Protein AF-A0AAE0TGL2-F1 (afdb_monomer)

InterPro domains:
  IPR015883 Beta-hexosaminidase, catalytic domain [PF00728] (27-146)
  IPR017853 Glycoside hydrolase superfamily [SSF51445] (12-183)
  IPR025705 Beta-hexosaminidase [PR00738] (111-127)
  IPR025705 Beta-hexosaminidase [PR00738] (128-145)
  IPR025705 Beta-hexosaminidase [PTHR22600] (8-183)

Structure (mmCIF, N/CA/C/O backbone):
data_AF-A0AAE0TGL2-F1
#
_entry.id   AF-A0AAE0TGL2-F1
#
loop_
_atom_site.group_PDB
_atom_site.id
_atom_site.type_symbol
_atom_site.label_atom_id
_atom_site.label_alt_id
_atom_site.label_comp_id
_atom_site.label_asym_id
_atom_site.label_entity_id
_atom_site.label_seq_id
_atom_site.pdbx_PDB_ins_code
_atom_site.Cartn_x
_atom_site.Cartn_y
_atom_site.Cartn_z
_atom_site.occupancy
_atom_site.B_iso_or_equiv
_atom_site.auth_seq_id
_atom_site.auth_comp_id
_atom_site.auth_asym_id
_atom_site.auth_atom_id
_atom_site.pdbx_PDB_model_num
ATOM 1 N N . MET A 1 1 ? -11.614 28.489 17.135 1.00 63.12 1 MET A N 1
ATOM 2 C CA . MET A 1 1 ? -12.205 27.157 17.386 1.00 63.12 1 MET A CA 1
ATOM 3 C C . MET A 1 1 ? -11.197 26.345 18.188 1.00 63.12 1 MET A C 1
ATOM 5 O O . MET A 1 1 ? -10.060 26.242 17.742 1.00 63.12 1 MET A O 1
ATOM 9 N N . SER A 1 2 ? -11.541 25.891 19.398 1.00 82.94 2 SER A N 1
ATOM 10 C CA . SER A 1 2 ? -10.602 25.158 20.265 1.00 82.94 2 SER A CA 1
ATOM 11 C C . SER A 1 2 ? -10.381 23.729 19.756 1.00 82.94 2 SER A C 1
ATOM 13 O O . SER A 1 2 ? -11.241 23.168 19.075 1.00 82.94 2 SER A O 1
ATOM 15 N N . LYS A 1 3 ? -9.228 23.130 20.085 1.00 76.56 3 LYS A N 1
ATOM 16 C CA . LYS A 1 3 ? -8.941 21.720 19.761 1.00 76.56 3 LYS A CA 1
ATOM 17 C C . LYS A 1 3 ? -9.999 20.782 20.351 1.00 76.56 3 LYS A C 1
ATOM 19 O O . LYS A 1 3 ? -10.444 19.872 19.660 1.00 76.56 3 LYS A O 1
ATOM 24 N N . ASP A 1 4 ? -10.454 21.079 21.563 1.00 82.75 4 ASP A N 1
ATOM 25 C CA . ASP A 1 4 ? -11.448 20.279 22.283 1.00 82.75 4 ASP A CA 1
ATOM 26 C C . ASP A 1 4 ? -12.808 20.267 21.574 1.00 82.75 4 ASP A C 1
ATOM 28 O O . ASP A 1 4 ? -13.482 19.242 21.541 1.00 82.75 4 ASP A O 1
ATOM 32 N N . TYR A 1 5 ? -13.189 21.380 20.937 1.00 86.75 5 TYR A N 1
ATOM 33 C CA . TYR A 1 5 ? -14.422 21.451 20.153 1.00 86.75 5 TYR A CA 1
ATOM 34 C C . TYR A 1 5 ? -14.350 20.600 18.879 1.00 86.75 5 TYR A C 1
ATOM 36 O O . TYR A 1 5 ? -15.294 19.897 18.539 1.00 86.75 5 TYR A O 1
ATOM 44 N N . ILE A 1 6 ? -13.219 20.630 18.167 1.00 82.88 6 ILE A N 1
ATOM 45 C CA . ILE A 1 6 ? -13.036 19.789 16.972 1.00 82.88 6 ILE A CA 1
ATOM 46 C C . ILE A 1 6 ? -13.081 18.312 17.366 1.00 82.88 6 ILE A C 1
ATOM 48 O O . ILE A 1 6 ? -13.722 17.507 16.694 1.00 82.88 6 ILE A O 1
ATOM 52 N N . GLN A 1 7 ? -12.434 17.965 18.477 1.00 83.50 7 GLN A N 1
ATOM 53 C CA . GLN A 1 7 ? -12.418 16.599 18.974 1.00 83.50 7 GLN A CA 1
ATOM 54 C C . GLN A 1 7 ? -13.807 16.122 19.408 1.00 83.50 7 GLN A C 1
ATOM 56 O O . GLN A 1 7 ? -14.174 15.000 19.078 1.00 83.50 7 GLN A O 1
ATOM 61 N N . SER A 1 8 ? -14.616 16.963 20.061 1.00 87.31 8 SER A N 1
ATOM 62 C CA . SER A 1 8 ? -15.972 16.572 20.464 1.00 87.31 8 SER A CA 1
ATOM 63 C C . SER A 1 8 ? -16.896 16.332 19.267 1.00 87.31 8 SER A C 1
ATOM 65 O O . SER A 1 8 ? -17.624 15.339 19.246 1.00 87.31 8 SER A O 1
ATOM 67 N N . VAL A 1 9 ? -16.835 17.189 18.242 1.00 90.44 9 VAL A N 1
ATOM 68 C CA . VAL A 1 9 ? -17.662 17.053 17.032 1.00 90.44 9 VAL A CA 1
ATOM 69 C C . VAL A 1 9 ? -17.252 15.827 16.214 1.00 90.44 9 VAL A C 1
ATOM 71 O O . VAL A 1 9 ? -18.112 15.038 15.818 1.00 90.44 9 VAL A O 1
ATOM 74 N N . ILE A 1 10 ? -15.950 15.635 15.980 1.00 88.25 10 ILE A N 1
ATOM 75 C CA . ILE A 1 10 ? -15.446 14.482 15.220 1.00 88.25 10 ILE A CA 1
ATOM 76 C C . ILE A 1 10 ? -15.673 13.179 15.999 1.00 88.25 10 ILE A C 1
ATOM 78 O O . ILE A 1 10 ? -16.094 12.181 15.413 1.00 88.25 10 ILE A O 1
ATOM 82 N N . GLY A 1 11 ? -15.458 13.191 17.316 1.00 87.75 11 GLY A N 1
ATOM 83 C CA . GLY A 1 11 ? -15.726 12.050 18.187 1.00 87.75 11 GLY A CA 1
ATOM 84 C C . GLY A 1 11 ? -17.189 11.620 18.124 1.00 87.75 11 GLY A C 1
ATOM 85 O O . GLY A 1 11 ? -17.468 10.458 17.840 1.00 87.75 11 GLY A O 1
ATOM 86 N N . TYR A 1 12 ? -18.122 12.570 18.263 1.00 90.19 12 TYR A N 1
ATOM 87 C CA . TYR A 1 12 ? -19.558 12.305 18.129 1.00 90.19 12 TYR A CA 1
ATOM 88 C C . TYR A 1 12 ? -19.918 11.690 16.766 1.00 90.19 12 TYR A C 1
ATOM 90 O O . TYR A 1 12 ? -20.718 10.754 16.697 1.00 90.19 12 TYR A O 1
ATOM 98 N N . TYR A 1 13 ? -19.316 12.188 15.679 1.00 91.31 13 TYR A N 1
ATOM 99 C CA . TYR A 1 13 ? -19.524 11.638 14.339 1.00 91.31 13 TYR A CA 1
ATOM 100 C C . TYR A 1 13 ? -19.087 10.170 14.243 1.00 91.31 13 TYR A C 1
ATOM 102 O O . TYR A 1 13 ? -19.867 9.336 13.780 1.00 91.31 13 TYR A O 1
ATOM 110 N N . PHE A 1 14 ? -17.876 9.834 14.700 1.00 88.25 14 PHE A N 1
ATOM 111 C CA . PHE A 1 14 ? -17.374 8.458 14.632 1.00 88.25 14 PHE A CA 1
ATOM 112 C C . PHE A 1 14 ? -18.144 7.501 15.542 1.00 88.25 14 PHE A C 1
ATOM 114 O O . PHE A 1 14 ? -18.428 6.372 15.132 1.00 88.25 14 PHE A O 1
ATOM 121 N N . ASP A 1 15 ? -18.537 7.946 16.735 1.00 85.94 15 ASP A N 1
ATOM 122 C CA . ASP A 1 15 ? -19.335 7.135 17.656 1.00 85.94 15 ASP A CA 1
ATOM 123 C C . ASP A 1 15 ? -20.689 6.773 17.028 1.00 85.94 15 ASP A C 1
ATOM 125 O O . ASP A 1 15 ? -21.103 5.612 17.039 1.00 85.94 15 ASP A O 1
ATOM 129 N N . ARG A 1 16 ? -21.361 7.752 16.408 1.00 89.81 16 ARG A N 1
ATOM 130 C CA . ARG A 1 16 ? -22.632 7.519 15.715 1.00 89.81 16 ARG A CA 1
ATOM 131 C C . ARG A 1 16 ? -22.457 6.634 14.481 1.00 89.81 16 ARG A C 1
ATOM 133 O O . ARG A 1 16 ? -23.187 5.662 14.330 1.00 89.81 16 ARG A O 1
ATOM 140 N N . LEU A 1 17 ? -21.465 6.923 13.636 1.00 87.94 17 LEU A N 1
ATOM 141 C CA . LEU A 1 17 ? -21.197 6.149 12.421 1.00 87.94 17 LEU A CA 1
ATOM 142 C C . LEU A 1 17 ? -20.911 4.676 12.740 1.00 87.94 17 LEU A C 1
ATOM 144 O O . LEU A 1 17 ? -21.468 3.778 12.112 1.00 87.94 17 LEU A O 1
ATOM 148 N N . THR A 1 18 ? -20.044 4.415 13.719 1.00 83.19 18 THR A N 1
ATOM 149 C CA . THR A 1 18 ? -19.687 3.041 14.099 1.00 83.19 18 THR A CA 1
ATOM 150 C C . THR A 1 18 ? -20.858 2.292 14.721 1.00 83.19 18 THR A C 1
ATOM 152 O O . THR A 1 18 ? -21.002 1.095 14.469 1.00 83.19 18 THR A O 1
ATOM 155 N N . LYS A 1 19 ? -21.713 2.977 15.490 1.00 85.75 19 LYS A N 1
ATOM 156 C CA . LYS A 1 19 ? -22.958 2.411 16.012 1.00 85.75 19 LYS A CA 1
ATOM 157 C C . LYS A 1 19 ? -23.911 2.020 14.880 1.00 85.75 19 LYS A C 1
ATOM 159 O O . LYS A 1 19 ? -24.288 0.852 14.799 1.00 85.75 19 LYS A O 1
ATOM 164 N N . ASP A 1 20 ? -24.228 2.954 13.986 1.00 86.88 20 ASP A N 1
ATOM 165 C CA . ASP A 1 20 ? -25.189 2.742 12.897 1.00 86.88 20 ASP A CA 1
ATOM 166 C C . ASP A 1 20 ? -24.724 1.598 11.972 1.00 86.88 20 ASP A C 1
ATOM 168 O O . ASP A 1 20 ? -25.489 0.694 11.628 1.00 86.88 20 ASP A O 1
ATOM 172 N N . LEU A 1 21 ? -23.433 1.562 11.622 1.00 81.62 21 LEU A N 1
ATOM 173 C CA . LEU A 1 21 ? -22.875 0.494 10.788 1.00 81.62 21 LEU A CA 1
ATOM 174 C C . LEU A 1 21 ? -22.873 -0.875 11.484 1.00 81.62 21 LEU A C 1
ATOM 176 O O . LEU A 1 21 ? -23.061 -1.901 10.823 1.00 81.62 21 LEU A O 1
ATOM 180 N N . LYS A 1 22 ? -22.674 -0.926 12.805 1.00 80.50 22 LYS A N 1
ATOM 181 C CA . LYS A 1 22 ? -22.803 -2.176 13.567 1.00 80.50 22 LYS A CA 1
ATOM 182 C C . LYS A 1 22 ? -24.239 -2.679 13.563 1.00 80.50 22 LYS A C 1
ATOM 184 O O . LYS A 1 22 ? -24.454 -3.852 13.285 1.00 80.50 22 LYS A O 1
ATOM 189 N N . GLU A 1 23 ? -25.219 -1.814 13.797 1.00 83.88 23 GLU A N 1
ATOM 190 C CA . GLU A 1 23 ? -26.639 -2.189 13.755 1.00 83.88 23 GLU A CA 1
ATOM 191 C C . GLU A 1 23 ? -27.040 -2.741 12.374 1.00 83.88 23 GLU A C 1
ATOM 193 O O . GLU A 1 23 ? -27.662 -3.799 12.284 1.00 83.88 23 GLU A O 1
ATOM 198 N N . LEU A 1 24 ? -26.575 -2.119 11.282 1.00 79.00 24 LEU A N 1
ATOM 199 C CA . LEU A 1 24 ? -26.809 -2.604 9.910 1.00 79.00 24 LEU A CA 1
ATOM 200 C C . LEU A 1 24 ? -26.164 -3.966 9.601 1.00 79.00 24 LEU A C 1
ATOM 202 O O . LEU A 1 24 ? -26.561 -4.656 8.653 1.00 79.00 24 LEU A O 1
ATOM 206 N N . THR A 1 25 ? -25.141 -4.354 10.359 1.00 75.75 25 THR A N 1
ATOM 207 C CA . THR A 1 25 ? -24.387 -5.592 10.133 1.00 75.75 25 THR A CA 1
ATOM 208 C C . THR A 1 25 ? -24.741 -6.706 11.116 1.00 75.75 25 THR A C 1
ATOM 210 O O . THR A 1 25 ? -24.448 -7.858 10.813 1.00 75.75 25 THR A O 1
ATOM 213 N N . GLN A 1 26 ? -25.453 -6.412 12.211 1.00 71.81 26 GLN A N 1
ATOM 214 C CA . GLN A 1 26 ? -25.880 -7.391 13.226 1.00 71.81 26 GLN A CA 1
ATOM 215 C C . GLN A 1 26 ? -26.711 -8.554 12.661 1.00 71.81 26 GLN A C 1
ATOM 217 O O . GLN A 1 26 ? -26.556 -9.685 13.111 1.00 71.81 26 GLN A O 1
ATOM 222 N N . ASN A 1 27 ? -27.544 -8.308 11.645 1.00 69.50 27 ASN A N 1
ATOM 223 C CA . ASN A 1 27 ? -28.370 -9.346 11.009 1.00 69.50 27 ASN A CA 1
ATOM 224 C C . ASN A 1 27 ? -27.637 -10.138 9.914 1.00 69.50 27 ASN A C 1
ATOM 226 O O . ASN A 1 27 ? -28.246 -10.953 9.222 1.00 69.50 27 ASN A O 1
ATOM 230 N N . GLN A 1 28 ? -26.344 -9.885 9.709 1.00 70.50 28 GLN A N 1
ATOM 231 C CA . GLN A 1 28 ? -25.560 -10.555 8.682 1.00 70.50 28 GLN A CA 1
ATOM 232 C C . GLN A 1 28 ? -24.705 -11.638 9.330 1.00 70.50 28 GLN A C 1
ATOM 234 O O . GLN A 1 28 ? -23.927 -11.373 10.240 1.00 70.50 28 GLN A O 1
ATOM 239 N N . SER A 1 29 ? -24.825 -12.871 8.837 1.00 59.00 29 SER A N 1
ATOM 240 C CA . SER A 1 29 ? -24.100 -14.043 9.351 1.00 59.00 29 SER A CA 1
ATOM 241 C C . SER A 1 29 ? -22.575 -13.951 9.196 1.00 59.00 29 SER A C 1
ATOM 243 O O . SER A 1 29 ? -21.847 -14.800 9.704 1.00 59.00 29 SER A O 1
ATOM 245 N N . THR A 1 30 ? -22.079 -12.937 8.485 1.00 63.69 30 THR A N 1
ATOM 246 C CA . THR A 1 30 ? -20.657 -12.643 8.323 1.00 63.69 30 THR A CA 1
ATOM 247 C C . THR A 1 30 ? -20.293 -11.428 9.169 1.00 63.69 30 THR A C 1
ATOM 249 O O . THR A 1 30 ? -20.698 -10.309 8.841 1.00 63.69 30 THR A O 1
ATOM 252 N N . GLY A 1 31 ? -19.502 -11.632 10.225 1.00 70.06 31 GLY A N 1
ATOM 253 C CA . GLY A 1 31 ? -18.909 -10.531 10.982 1.00 70.06 31 GLY A CA 1
ATOM 254 C C . GLY A 1 31 ? -18.131 -9.606 10.044 1.00 70.06 31 GLY A C 1
ATOM 255 O O . GLY A 1 31 ? -17.253 -10.060 9.308 1.00 70.06 31 GLY A O 1
ATOM 256 N N . ARG A 1 32 ? -18.481 -8.317 10.028 1.00 77.62 32 ARG A N 1
ATOM 257 C CA . ARG A 1 32 ? -17.767 -7.296 9.254 1.00 77.62 32 ARG A CA 1
ATOM 258 C C . ARG A 1 32 ? -16.886 -6.476 10.170 1.00 77.62 32 ARG A C 1
ATOM 260 O O . ARG A 1 32 ? -17.342 -6.021 11.209 1.00 77.62 32 ARG A O 1
ATOM 267 N N . SER A 1 33 ? -15.655 -6.247 9.737 1.00 83.94 33 SER A N 1
ATOM 268 C CA . SER A 1 33 ? -14.722 -5.342 10.400 1.00 83.94 33 SER A CA 1
ATOM 269 C C . SER A 1 33 ? -14.580 -4.058 9.596 1.00 83.94 33 SER A C 1
ATOM 271 O O . SER A 1 33 ? -14.629 -4.081 8.366 1.00 83.94 33 SER A O 1
ATOM 273 N N . PHE A 1 34 ? -14.377 -2.944 10.289 1.00 87.75 34 PHE A N 1
ATOM 274 C CA . PHE A 1 34 ? -14.112 -1.654 9.658 1.00 87.75 34 PHE A CA 1
ATOM 275 C C . PHE A 1 34 ? -12.626 -1.510 9.358 1.00 87.75 34 PHE A C 1
ATOM 277 O O . PHE A 1 34 ? -11.809 -1.875 10.198 1.00 87.75 34 PHE A O 1
ATOM 284 N N . ILE A 1 35 ? -12.284 -0.948 8.201 1.00 93.62 35 ILE A N 1
ATOM 285 C CA . ILE A 1 35 ? -10.942 -0.421 7.937 1.00 93.62 35 ILE A CA 1
ATOM 286 C C . ILE A 1 35 ? -11.039 1.097 8.054 1.00 93.62 35 ILE A C 1
ATOM 288 O O . ILE A 1 35 ? -11.920 1.706 7.446 1.00 93.62 35 ILE A O 1
ATOM 292 N N . MET A 1 36 ? -10.188 1.697 8.880 1.00 93.31 36 MET A N 1
ATOM 293 C CA . MET A 1 36 ? -10.187 3.136 9.141 1.00 93.31 36 MET A CA 1
ATOM 294 C C . MET A 1 36 ? -8.767 3.683 9.082 1.00 93.31 36 MET A C 1
ATOM 296 O O . MET A 1 36 ? -7.841 3.039 9.571 1.00 93.31 36 MET A O 1
ATOM 300 N N . TRP A 1 37 ? -8.600 4.889 8.547 1.00 96.06 37 TRP A N 1
ATOM 301 C CA . TRP A 1 37 ? -7.341 5.625 8.652 1.00 96.06 37 TRP A CA 1
ATOM 302 C C . TRP A 1 37 ? -6.998 5.928 10.113 1.00 96.06 37 TRP A C 1
ATOM 304 O O . TRP A 1 37 ? -7.890 6.115 10.941 1.00 96.06 37 TRP A O 1
ATOM 314 N N . GLU A 1 38 ? -5.708 5.998 10.434 1.00 95.44 38 GLU A N 1
ATOM 315 C CA . GLU A 1 38 ? -5.221 6.178 11.808 1.00 95.44 38 GLU A CA 1
ATOM 316 C C . GLU A 1 38 ? -5.707 7.444 12.533 1.00 95.44 38 GLU A C 1
ATOM 318 O O . GLU A 1 38 ? -5.675 7.482 13.763 1.00 95.44 38 GLU A O 1
ATOM 323 N N . ASP A 1 39 ? -6.222 8.448 11.820 1.00 92.25 39 ASP A N 1
ATOM 324 C CA . ASP A 1 39 ? -6.832 9.656 12.385 1.00 92.25 39 ASP A CA 1
ATOM 325 C C . ASP A 1 39 ? -7.895 9.343 13.442 1.00 92.25 39 ASP A C 1
ATOM 327 O O . ASP A 1 39 ? -8.000 10.040 14.455 1.00 92.25 39 ASP A O 1
ATOM 331 N N . VAL A 1 40 ? -8.651 8.255 13.258 1.00 90.38 40 VAL A N 1
ATOM 332 C CA . VAL A 1 40 ? -9.691 7.848 14.213 1.00 90.38 40 VAL A CA 1
ATOM 333 C C . VAL A 1 40 ? -9.119 7.587 15.604 1.00 90.38 40 VAL A C 1
ATOM 335 O O . VAL A 1 40 ? -9.783 7.872 16.592 1.00 90.38 40 VAL A O 1
ATOM 338 N N . VAL A 1 41 ? -7.862 7.142 15.706 1.00 90.25 41 VAL A N 1
ATOM 339 C CA . VAL A 1 41 ? -7.171 6.888 16.983 1.00 90.25 41 VAL A CA 1
ATOM 340 C C . VAL A 1 41 ? -6.974 8.170 17.787 1.00 90.25 41 VAL A C 1
ATOM 342 O O . VAL A 1 41 ? -6.885 8.124 19.013 1.00 90.25 41 VAL A O 1
ATOM 345 N N . LYS A 1 42 ? -6.916 9.319 17.111 1.00 85.62 42 LYS A N 1
ATOM 346 C CA . LYS A 1 42 ? -6.736 10.626 17.740 1.00 85.62 42 LYS A CA 1
ATOM 347 C C . LYS A 1 42 ? -8.059 11.295 18.103 1.00 85.62 42 LYS A C 1
ATOM 349 O O . LYS A 1 42 ? -8.104 12.014 19.097 1.00 85.62 42 LYS A O 1
ATOM 354 N N . TYR A 1 43 ? -9.095 11.111 17.285 1.00 84.25 43 TYR A N 1
ATOM 355 C CA . TYR A 1 43 ? -10.312 11.921 17.370 1.00 84.25 43 TYR A CA 1
ATOM 356 C C . TYR A 1 43 ? -11.563 11.164 17.825 1.00 84.25 43 TYR A C 1
ATOM 358 O O . TYR A 1 43 ? -12.482 11.807 18.324 1.00 84.25 43 TYR A O 1
ATOM 366 N N . ALA A 1 44 ? -11.631 9.840 17.659 1.00 83.00 44 ALA A N 1
ATOM 367 C CA . ALA A 1 44 ? -12.789 9.064 18.096 1.00 83.00 44 ALA A CA 1
ATOM 368 C C . ALA A 1 44 ? -12.775 8.870 19.620 1.00 83.00 44 ALA A C 1
ATOM 370 O O . ALA A 1 44 ? -11.718 8.626 20.206 1.00 83.00 44 ALA A O 1
ATOM 371 N N . ASN A 1 45 ? -13.947 8.931 20.259 1.00 81.69 45 ASN A N 1
ATOM 372 C CA . ASN A 1 45 ? -14.058 8.637 21.691 1.00 81.69 45 ASN A CA 1
ATOM 373 C C . ASN A 1 45 ? -13.942 7.130 21.942 1.00 81.69 45 ASN A C 1
ATOM 375 O O . ASN A 1 45 ? -13.304 6.702 22.904 1.00 81.69 45 ASN A O 1
ATOM 379 N N . ALA A 1 46 ? -14.536 6.322 21.058 1.00 80.88 46 ALA A N 1
ATOM 380 C CA . ALA A 1 46 ? -14.423 4.874 21.086 1.00 80.88 46 ALA A CA 1
ATOM 381 C C . ALA A 1 46 ? -14.204 4.303 19.681 1.00 80.88 46 ALA A C 1
ATOM 383 O O . ALA A 1 46 ? -14.861 4.681 18.715 1.00 80.88 46 ALA A O 1
ATOM 384 N N . ILE A 1 47 ? -13.301 3.326 19.580 1.00 85.31 47 ILE A N 1
ATOM 385 C CA . ILE A 1 47 ? -13.078 2.557 18.354 1.00 85.31 47 ILE A CA 1
ATOM 386 C C . ILE A 1 47 ? -13.488 1.110 18.630 1.00 85.31 47 ILE A C 1
ATOM 388 O O . ILE A 1 47 ? -13.052 0.531 19.632 1.00 85.31 47 ILE A O 1
ATOM 392 N N . PRO A 1 48 ? -14.313 0.493 17.768 1.00 85.81 48 PRO A N 1
ATOM 393 C CA . PRO A 1 48 ? -14.584 -0.935 17.839 1.00 85.81 48 PRO A CA 1
ATOM 394 C C . PRO A 1 48 ? -13.295 -1.765 17.912 1.00 85.81 48 PRO A C 1
ATOM 396 O O . PRO A 1 48 ? -12.378 -1.573 17.119 1.00 85.81 48 PRO A O 1
ATOM 399 N N . ARG A 1 49 ? -13.219 -2.710 18.855 1.00 85.56 49 ARG A N 1
ATOM 400 C CA . ARG A 1 49 ? -12.022 -3.551 19.059 1.00 85.56 49 ARG A CA 1
ATOM 401 C C . ARG A 1 49 ? -11.661 -4.401 17.842 1.00 85.56 49 ARG A C 1
ATOM 403 O O . ARG A 1 49 ? -10.501 -4.739 17.655 1.00 85.56 49 ARG A O 1
ATOM 410 N N . ASP A 1 50 ? -12.653 -4.744 17.035 1.00 87.69 50 ASP A N 1
ATOM 411 C CA . ASP A 1 50 ? -12.512 -5.524 15.815 1.00 87.69 50 ASP A CA 1
ATOM 412 C C . ASP A 1 50 ? -12.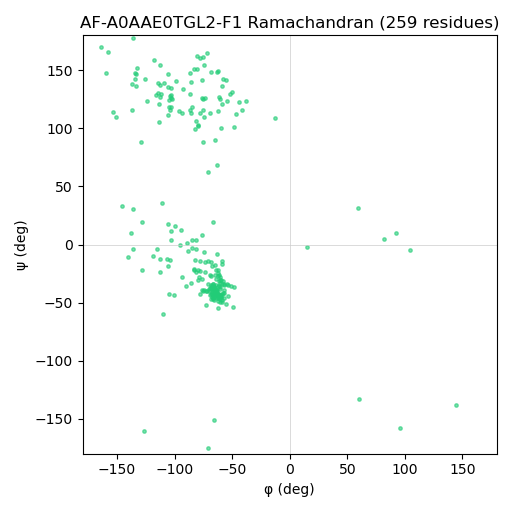140 -4.677 14.586 1.00 87.69 50 ASP A C 1
ATOM 414 O O . ASP A 1 50 ? -11.897 -5.248 13.520 1.00 87.69 50 ASP A O 1
ATOM 418 N N . SER A 1 51 ? -12.045 -3.348 14.713 1.00 90.12 51 SER A N 1
ATOM 419 C CA . SER A 1 51 ? -11.569 -2.471 13.640 1.00 90.12 51 SER A CA 1
ATOM 420 C C . SER A 1 51 ? -10.114 -2.760 13.253 1.00 90.12 51 SER A C 1
ATOM 422 O O . SER A 1 51 ? -9.273 -3.136 14.073 1.00 90.12 51 SER A O 1
ATOM 424 N N . ILE A 1 52 ? -9.825 -2.544 11.975 1.00 95.25 52 ILE A N 1
ATOM 425 C CA . ILE A 1 52 ? -8.504 -2.571 11.360 1.00 95.25 52 ILE A CA 1
ATOM 426 C C . ILE A 1 52 ? -8.083 -1.119 11.125 1.00 95.25 52 ILE A C 1
ATOM 428 O O . ILE A 1 52 ? -8.830 -0.340 10.532 1.00 95.25 52 ILE A O 1
ATOM 432 N N . ILE A 1 53 ? -6.892 -0.751 11.586 1.00 96.56 53 ILE A N 1
ATOM 433 C CA . ILE A 1 53 ? -6.369 0.610 11.463 1.00 96.56 53 ILE A CA 1
ATOM 434 C C . ILE A 1 53 ? -5.301 0.666 10.373 1.00 96.56 53 ILE A C 1
ATOM 436 O O . ILE A 1 53 ? -4.313 -0.067 10.421 1.00 96.56 53 ILE A O 1
ATOM 440 N N . GLN A 1 54 ? -5.487 1.552 9.401 1.00 98.00 54 GLN A N 1
ATOM 441 C CA . GLN A 1 54 ? -4.537 1.793 8.329 1.00 98.00 54 GLN A CA 1
ATOM 442 C C . GLN A 1 54 ? -3.634 2.985 8.661 1.00 98.00 54 GLN A C 1
ATOM 444 O O . GLN A 1 54 ? -4.086 4.126 8.780 1.00 98.00 54 GLN A O 1
ATOM 449 N N . VAL A 1 55 ? -2.345 2.700 8.825 1.00 97.50 55 VAL A N 1
ATOM 450 C CA . VAL A 1 55 ? -1.303 3.679 9.155 1.00 97.50 55 VAL A CA 1
ATOM 451 C C . VAL A 1 55 ? -0.773 4.293 7.863 1.00 97.50 55 VAL A C 1
ATOM 453 O O . VAL A 1 55 ? -0.189 3.579 7.042 1.00 97.50 55 VAL A O 1
ATOM 456 N N . TRP A 1 56 ? -0.980 5.602 7.695 1.00 97.19 56 TRP A N 1
ATOM 457 C CA . TRP A 1 56 ? -0.713 6.311 6.437 1.00 97.19 56 TRP A CA 1
ATOM 458 C C . TRP A 1 56 ? 0.152 7.570 6.585 1.00 97.19 56 TRP A C 1
ATOM 460 O O . TRP A 1 56 ? 0.816 7.968 5.632 1.00 97.19 56 TRP A O 1
ATOM 470 N N . MET A 1 57 ? 0.213 8.173 7.774 1.00 95.38 57 MET A N 1
ATOM 471 C CA . MET A 1 57 ? 1.099 9.293 8.104 1.00 95.38 57 MET A CA 1
ATOM 472 C C . MET A 1 57 ? 2.276 8.849 8.969 1.00 95.38 57 MET A C 1
ATOM 474 O O . MET A 1 57 ? 3.408 9.292 8.768 1.00 95.38 57 MET A O 1
ATOM 478 N N . ASN A 1 58 ? 2.024 8.002 9.970 1.00 94.94 58 ASN A N 1
ATOM 479 C CA . ASN A 1 58 ? 3.046 7.636 10.943 1.00 94.94 58 ASN A CA 1
ATOM 480 C C . ASN A 1 58 ? 4.077 6.641 10.383 1.00 94.94 58 ASN A C 1
ATOM 482 O O . ASN A 1 58 ? 3.877 5.948 9.379 1.00 94.94 58 ASN A O 1
ATOM 486 N N . LYS A 1 59 ? 5.226 6.569 11.064 1.00 92.88 59 LYS A N 1
ATOM 487 C CA . LYS A 1 59 ? 6.323 5.647 10.737 1.00 92.88 59 LYS A CA 1
ATOM 488 C C . LYS A 1 59 ? 5.963 4.198 11.081 1.00 92.88 59 LYS A C 1
ATOM 490 O O . LYS A 1 59 ? 5.045 3.934 11.852 1.00 92.88 59 LYS A O 1
ATOM 495 N N . GLN A 1 60 ? 6.740 3.254 10.546 1.00 90.69 60 GLN A N 1
ATOM 496 C CA . GLN A 1 60 ? 6.516 1.812 10.711 1.00 90.69 60 GLN A CA 1
ATOM 497 C C . GLN A 1 60 ? 6.392 1.356 12.175 1.00 90.69 60 GLN A C 1
ATOM 499 O O . GLN A 1 60 ? 5.598 0.472 12.468 1.00 90.69 60 GLN A O 1
ATOM 504 N N . ASN A 1 61 ? 7.118 1.972 13.112 1.00 90.88 61 ASN A N 1
ATOM 505 C CA . ASN A 1 61 ? 7.055 1.612 14.532 1.00 90.88 61 ASN A CA 1
ATOM 506 C C . ASN A 1 61 ? 5.704 1.943 15.197 1.00 90.88 61 ASN A C 1
ATOM 508 O O . ASN A 1 61 ? 5.393 1.392 16.249 1.00 90.88 61 ASN A O 1
ATOM 512 N N . TYR A 1 62 ? 4.882 2.818 14.608 1.00 93.50 62 TYR A N 1
ATOM 513 C CA . TYR A 1 62 ? 3.550 3.123 15.138 1.00 93.50 62 TYR A CA 1
ATOM 514 C C . TYR A 1 62 ? 2.581 1.940 15.010 1.00 93.50 62 TYR A C 1
ATOM 516 O O . TYR A 1 62 ? 1.705 1.761 15.854 1.00 93.50 62 TYR A O 1
ATOM 524 N N . VAL A 1 63 ? 2.803 1.072 14.016 1.00 92.62 63 VAL A N 1
ATOM 525 C CA . VAL A 1 63 ? 2.080 -0.198 13.852 1.00 92.62 63 VAL A CA 1
ATOM 526 C C . VAL A 1 63 ? 2.154 -1.035 15.130 1.00 92.62 63 VAL A C 1
ATOM 528 O O . VAL A 1 63 ? 1.136 -1.546 15.591 1.00 92.62 63 VAL A O 1
ATOM 531 N N . GLN A 1 64 ? 3.337 -1.122 15.747 1.00 90.56 64 GLN A N 1
ATOM 532 C CA . GLN A 1 64 ? 3.527 -1.869 16.989 1.00 90.56 64 GLN A CA 1
ATOM 533 C C . GLN A 1 64 ? 2.653 -1.309 18.120 1.00 90.56 64 GLN A C 1
ATOM 535 O O . GLN A 1 64 ? 1.960 -2.070 18.788 1.00 90.56 64 GLN A O 1
ATOM 540 N N . GLN A 1 65 ? 2.609 0.017 18.279 1.00 91.44 65 GLN A N 1
ATOM 541 C CA . GLN A 1 65 ? 1.813 0.669 19.326 1.00 91.44 65 GLN A CA 1
ATOM 542 C C . GLN A 1 65 ? 0.309 0.403 19.164 1.00 91.44 65 GLN A C 1
ATOM 544 O O . GLN A 1 65 ? -0.416 0.271 20.149 1.00 91.44 65 GLN A O 1
ATOM 549 N N . LEU A 1 66 ? -0.187 0.333 17.925 1.00 92.56 66 LEU A N 1
ATOM 550 C CA . LEU A 1 66 ? -1.587 -0.003 17.650 1.00 92.56 66 LEU A CA 1
ATOM 551 C C . LEU A 1 66 ? -1.884 -1.484 17.909 1.00 92.56 66 LEU A C 1
ATOM 553 O O . LEU A 1 66 ? -2.924 -1.807 18.489 1.00 92.56 66 LEU A O 1
ATOM 557 N N . ASN A 1 67 ? -0.955 -2.366 17.542 1.00 92.19 67 ASN A N 1
ATOM 558 C CA . ASN A 1 67 ? -1.074 -3.802 17.778 1.00 92.19 67 ASN A CA 1
ATOM 559 C C . ASN A 1 67 ? -1.086 -4.131 19.284 1.00 92.19 67 ASN A C 1
ATOM 561 O O . ASN A 1 67 ? -1.944 -4.895 19.737 1.00 92.19 67 ASN A O 1
ATOM 565 N N . GLU A 1 68 ? -0.214 -3.487 20.071 1.00 90.38 68 GLU A N 1
ATOM 566 C CA . GLU A 1 68 ? -0.172 -3.567 21.544 1.00 90.38 68 GLU A CA 1
ATOM 567 C C . GLU A 1 68 ? -1.469 -3.051 22.189 1.00 90.38 68 GLU A C 1
ATOM 569 O O . GLU A 1 68 ? -1.924 -3.575 23.204 1.00 90.38 68 GLU A O 1
ATOM 574 N N . LYS A 1 69 ? -2.136 -2.072 21.562 1.00 90.75 69 LYS A N 1
ATOM 575 C CA . LYS A 1 69 ? -3.473 -1.606 21.975 1.00 90.75 69 LYS A CA 1
ATOM 576 C C . LYS A 1 69 ? -4.606 -2.569 21.612 1.00 90.75 69 LYS A C 1
ATOM 578 O O . LYS A 1 69 ? -5.744 -2.340 22.029 1.00 90.75 69 LYS A O 1
ATOM 583 N N . GLY A 1 70 ? -4.328 -3.636 20.865 1.00 91.50 70 GLY A N 1
ATOM 584 C CA . GLY A 1 70 ? -5.309 -4.655 20.501 1.00 91.50 70 GLY A CA 1
ATOM 585 C C . GLY A 1 70 ? -5.809 -4.598 19.060 1.00 91.50 70 GLY A C 1
ATOM 586 O O . GLY A 1 70 ? -6.574 -5.480 18.680 1.00 91.50 70 GLY A O 1
ATOM 587 N N . TYR A 1 71 ? -5.408 -3.604 18.265 1.00 93.44 71 TYR A N 1
ATOM 588 C CA . TYR A 1 71 ? -5.941 -3.419 16.914 1.00 93.44 71 TYR A CA 1
ATOM 589 C C . TYR A 1 71 ? -5.172 -4.228 15.876 1.00 93.44 71 TYR A C 1
ATOM 591 O O . TYR A 1 71 ? -3.961 -4.401 15.977 1.00 93.44 71 TYR A O 1
ATOM 599 N N . ARG A 1 72 ? -5.879 -4.684 14.841 1.00 95.00 72 ARG A N 1
ATOM 600 C CA . ARG A 1 72 ? -5.239 -5.170 13.614 1.00 95.00 72 ARG A CA 1
ATOM 601 C C . ARG A 1 72 ? -4.850 -3.980 12.748 1.00 95.00 72 ARG A C 1
ATOM 603 O O . ARG A 1 72 ? -5.522 -2.950 12.787 1.00 95.00 72 ARG A O 1
ATOM 610 N N . THR A 1 73 ? -3.802 -4.121 11.951 1.00 95.75 73 THR A N 1
ATOM 611 C CA . THR A 1 73 ? -3.229 -3.006 11.196 1.00 95.75 73 THR A CA 1
ATOM 612 C C . THR A 1 73 ? -2.966 -3.338 9.735 1.00 95.75 73 THR A C 1
ATOM 614 O O . THR A 1 73 ? -2.712 -4.484 9.363 1.00 95.75 73 THR A O 1
ATOM 617 N N . ILE A 1 74 ? -3.020 -2.297 8.909 1.00 97.19 74 ILE A N 1
ATOM 618 C CA . ILE A 1 74 ? -2.536 -2.256 7.527 1.00 97.19 74 ILE A CA 1
ATOM 619 C C . ILE A 1 74 ? -1.574 -1.067 7.443 1.00 97.19 74 ILE A C 1
ATOM 621 O O . ILE A 1 74 ? -1.802 -0.038 8.079 1.00 97.19 74 ILE A O 1
ATOM 625 N N . TYR A 1 75 ? -0.485 -1.192 6.689 1.00 97.50 75 TYR A N 1
ATOM 626 C CA . TYR A 1 75 ? 0.496 -0.114 6.531 1.00 97.50 75 TYR A CA 1
ATOM 627 C C . TYR A 1 75 ? 0.512 0.439 5.101 1.00 97.50 75 TYR A C 1
ATOM 629 O O . TYR A 1 75 ? 0.509 -0.337 4.148 1.00 97.50 75 TYR A O 1
ATOM 637 N N . SER A 1 76 ? 0.573 1.761 4.935 1.00 97.88 76 SER A N 1
ATOM 638 C CA . SER A 1 76 ? 0.712 2.394 3.614 1.00 97.88 76 SER A CA 1
ATOM 639 C C . SER A 1 76 ? 1.639 3.612 3.569 1.00 97.88 76 SER A C 1
ATOM 641 O O . SER A 1 76 ? 2.007 4.023 2.471 1.00 97.88 76 SER A O 1
ATOM 643 N N . SER A 1 77 ? 2.093 4.171 4.700 1.00 96.81 77 SER A N 1
ATOM 644 C CA . SER A 1 77 ? 2.757 5.493 4.717 1.00 96.81 77 SER A CA 1
ATOM 645 C C . SER A 1 77 ? 3.994 5.626 3.819 1.00 96.81 77 SER A C 1
ATOM 647 O O . SER A 1 77 ? 4.257 6.694 3.275 1.00 96.81 77 SER A O 1
ATOM 649 N N . CYS A 1 78 ? 4.788 4.564 3.652 1.00 95.81 78 CYS A N 1
ATOM 650 C CA . CYS A 1 78 ? 5.967 4.594 2.776 1.00 95.81 78 CYS A CA 1
ATOM 651 C C . CYS A 1 78 ? 5.663 4.214 1.317 1.00 95.81 78 CYS A C 1
ATOM 653 O O . CYS A 1 78 ? 6.563 4.268 0.484 1.00 95.81 78 CYS A O 1
ATOM 655 N N . TRP A 1 79 ? 4.434 3.799 1.007 1.00 97.38 79 TRP A N 1
ATOM 656 C CA . TRP A 1 79 ? 4.011 3.276 -0.294 1.00 97.38 79 TRP A CA 1
ATOM 657 C C . TRP A 1 79 ? 3.052 4.226 -1.020 1.00 97.38 79 TRP A C 1
ATOM 659 O O . TRP A 1 79 ? 2.156 3.788 -1.736 1.00 97.38 79 TRP A O 1
ATOM 669 N N . TYR A 1 80 ? 3.268 5.533 -0.863 1.00 97.12 80 TYR A N 1
ATOM 670 C CA . TYR A 1 80 ? 2.605 6.574 -1.650 1.00 97.12 80 TYR A CA 1
ATOM 671 C C . TYR A 1 80 ? 3.309 6.694 -3.007 1.00 97.12 80 TYR A C 1
ATOM 673 O O . TYR A 1 80 ? 4.421 7.222 -3.115 1.00 97.12 80 TYR A O 1
ATOM 681 N N . LEU A 1 81 ? 2.681 6.141 -4.042 1.00 96.12 81 LEU A N 1
ATOM 682 C CA . LEU A 1 81 ? 3.162 6.126 -5.425 1.00 96.12 81 LEU A CA 1
ATOM 683 C C . LEU A 1 81 ? 2.890 7.453 -6.148 1.00 96.12 81 LEU A C 1
ATOM 685 O O . LEU A 1 81 ? 3.555 7.773 -7.136 1.00 96.12 81 LEU A O 1
ATOM 689 N N . ASP A 1 82 ? 1.923 8.230 -5.669 1.00 94.62 82 ASP A N 1
ATOM 690 C CA . ASP A 1 82 ? 1.624 9.589 -6.127 1.00 94.62 82 ASP A CA 1
ATOM 691 C C . ASP A 1 82 ? 2.725 10.594 -5.741 1.00 94.62 82 ASP A C 1
ATOM 693 O O . ASP A 1 82 ? 2.980 11.526 -6.505 1.00 94.62 82 ASP A O 1
ATOM 697 N N . HIS A 1 83 ? 3.487 10.341 -4.666 1.00 92.50 83 HIS A N 1
ATOM 698 C CA . HIS A 1 83 ? 4.680 11.105 -4.266 1.00 92.50 83 HIS A CA 1
ATOM 699 C C . HIS A 1 83 ? 5.883 10.870 -5.206 1.00 92.50 83 HIS A C 1
ATOM 701 O O . HIS A 1 83 ? 6.946 10.359 -4.827 1.00 92.50 83 HIS A O 1
ATOM 707 N N . SER A 1 84 ? 5.712 11.247 -6.468 1.00 83.31 84 SER A N 1
ATOM 708 C CA . SER A 1 84 ? 6.700 11.055 -7.523 1.00 83.31 84 SER A CA 1
ATOM 709 C C . SER A 1 84 ? 7.847 12.058 -7.386 1.00 83.31 84 SER A C 1
ATOM 711 O O . SER A 1 84 ? 7.643 13.268 -7.337 1.00 83.31 84 SER A O 1
ATOM 713 N N . LYS A 1 85 ? 9.075 11.544 -7.325 1.00 87.62 85 LYS A N 1
ATOM 714 C CA . LYS A 1 85 ? 10.330 12.304 -7.277 1.00 87.62 85 LYS A CA 1
ATOM 715 C C . LYS A 1 85 ? 11.153 11.968 -8.514 1.00 87.62 85 LYS A C 1
ATOM 717 O O . LYS A 1 85 ? 10.983 10.907 -9.114 1.00 87.62 85 LYS A O 1
ATOM 722 N N . TYR A 1 86 ? 12.081 12.851 -8.863 1.00 87.75 86 TYR A N 1
ATOM 723 C CA . TYR A 1 86 ? 13.037 12.581 -9.930 1.00 87.75 86 TYR A CA 1
ATOM 724 C C . TYR A 1 86 ? 13.869 11.322 -9.630 1.00 87.75 86 TYR A C 1
ATOM 726 O O . TYR A 1 86 ? 14.360 11.143 -8.515 1.00 87.75 86 TYR A O 1
ATOM 734 N N . GLY A 1 87 ? 14.059 10.476 -10.644 1.00 86.50 87 GLY A N 1
ATOM 735 C CA . GLY A 1 87 ? 14.890 9.276 -10.562 1.00 86.50 87 GLY A CA 1
ATOM 736 C C . GLY A 1 87 ? 14.124 7.985 -10.256 1.00 86.50 87 GLY A C 1
ATOM 737 O O . GLY A 1 87 ? 12.935 7.841 -10.548 1.00 86.50 87 GLY A O 1
ATOM 738 N N . VAL A 1 88 ? 14.860 7.001 -9.735 1.00 88.38 88 VAL A N 1
ATOM 739 C CA . VAL A 1 88 ? 14.390 5.632 -9.484 1.00 88.38 88 VAL A CA 1
ATOM 740 C C . VAL A 1 88 ? 13.887 5.512 -8.049 1.00 88.38 88 VAL A C 1
ATOM 742 O O . VAL A 1 88 ? 14.683 5.574 -7.120 1.00 88.38 88 VAL A O 1
ATOM 745 N N . GLN A 1 89 ? 12.581 5.304 -7.871 1.00 90.19 89 GLN A N 1
ATOM 746 C CA . GLN A 1 89 ? 11.953 5.282 -6.539 1.00 90.19 89 GLN A CA 1
ATOM 747 C C . GLN A 1 89 ? 11.557 3.889 -6.039 1.00 90.19 89 GLN A C 1
ATOM 749 O O . GLN A 1 89 ? 11.340 3.701 -4.846 1.00 90.19 89 GLN A O 1
ATOM 754 N N . TRP A 1 90 ? 11.438 2.893 -6.925 1.00 94.62 90 TRP A N 1
ATOM 755 C CA . TRP A 1 90 ? 10.884 1.587 -6.542 1.00 94.62 90 TRP A CA 1
ATOM 756 C C . TRP A 1 90 ? 11.707 0.874 -5.460 1.00 94.62 90 TRP A C 1
ATOM 758 O O . TRP A 1 90 ? 11.155 0.076 -4.707 1.00 94.62 90 TRP A O 1
ATOM 768 N N . SER A 1 91 ? 13.008 1.163 -5.355 1.00 94.88 91 SER A N 1
ATOM 769 C CA . SER A 1 91 ? 13.888 0.603 -4.327 1.00 94.88 91 SER A CA 1
ATOM 770 C C . SER A 1 91 ? 13.502 1.067 -2.919 1.00 94.88 91 SER A C 1
ATOM 772 O O . SER A 1 91 ? 13.549 0.257 -1.996 1.00 94.88 91 SER A O 1
ATOM 774 N N . GLU A 1 92 ? 13.058 2.318 -2.749 1.00 94.56 92 GLU A N 1
ATOM 775 C CA . GLU A 1 92 ? 12.547 2.834 -1.468 1.00 94.56 92 GLU A CA 1
ATOM 776 C C . GLU A 1 92 ? 11.304 2.042 -1.037 1.00 94.56 92 GLU A C 1
ATOM 778 O O . GLU A 1 92 ? 11.230 1.548 0.090 1.00 94.56 92 GLU A O 1
ATOM 783 N N . TYR A 1 93 ? 10.372 1.827 -1.971 1.00 96.31 93 TYR A N 1
ATOM 784 C CA . TYR A 1 93 ? 9.167 1.029 -1.735 1.00 96.31 93 TYR A CA 1
ATOM 785 C C . TYR A 1 93 ? 9.490 -0.435 -1.417 1.00 96.31 93 TYR A C 1
ATOM 787 O O . TYR A 1 93 ? 8.902 -1.014 -0.505 1.00 96.31 93 TYR A O 1
ATOM 795 N N . TYR A 1 94 ? 10.450 -1.024 -2.133 1.00 97.25 94 TYR A N 1
ATOM 796 C CA . TYR A 1 94 ? 10.884 -2.407 -1.941 1.00 97.25 94 TYR A CA 1
ATOM 797 C C . TYR A 1 94 ? 11.559 -2.643 -0.581 1.00 97.25 94 TYR A C 1
ATOM 799 O O . TYR A 1 94 ? 11.407 -3.711 0.021 1.00 97.25 94 TYR A O 1
ATOM 807 N N . LEU A 1 95 ? 12.333 -1.670 -0.094 1.00 95.81 95 LEU A N 1
ATOM 808 C CA . LEU A 1 95 ? 13.040 -1.756 1.186 1.00 95.81 95 LEU A CA 1
ATOM 809 C C . LEU A 1 95 ? 12.156 -1.422 2.385 1.00 95.81 95 LEU A C 1
ATOM 811 O O . LEU A 1 95 ? 12.464 -1.855 3.500 1.00 95.81 95 LEU A O 1
ATOM 815 N N . CYS A 1 96 ? 11.080 -0.668 2.183 1.00 94.88 96 CYS A N 1
ATOM 816 C CA . CYS A 1 96 ? 10.144 -0.384 3.252 1.00 94.88 96 CYS A CA 1
ATOM 817 C C . CYS A 1 96 ? 9.510 -1.675 3.781 1.00 94.88 96 CYS A C 1
ATOM 819 O O . CYS A 1 96 ? 8.969 -2.467 3.019 1.00 94.88 96 CYS A O 1
ATOM 821 N N . ASP A 1 97 ? 9.583 -1.896 5.093 1.00 91.94 97 ASP A N 1
ATOM 822 C CA . ASP A 1 97 ? 9.035 -3.096 5.719 1.00 91.94 97 ASP A CA 1
ATOM 823 C C . ASP A 1 97 ? 8.667 -2.808 7.183 1.00 91.94 97 ASP A C 1
ATOM 825 O O . ASP A 1 97 ? 9.568 -2.523 7.975 1.00 91.94 97 ASP A O 1
ATOM 829 N N . PRO A 1 98 ? 7.378 -2.841 7.564 1.00 87.62 98 PRO A N 1
ATOM 830 C CA . PRO A 1 98 ? 6.969 -2.692 8.958 1.00 87.62 98 PRO A CA 1
ATOM 831 C C . PRO A 1 98 ? 7.173 -3.969 9.794 1.00 87.62 98 PRO A C 1
ATOM 833 O O . PRO A 1 98 ? 7.162 -3.885 11.019 1.00 87.62 98 PRO A O 1
ATOM 836 N N . SER A 1 99 ? 7.409 -5.137 9.177 1.00 85.00 99 SER A N 1
ATOM 837 C CA . SER A 1 99 ? 7.520 -6.422 9.890 1.00 85.00 99 SER A CA 1
ATOM 838 C C . SER A 1 99 ? 8.635 -6.557 10.935 1.00 85.00 99 SER A C 1
ATOM 840 O O . SER A 1 99 ? 8.441 -7.296 11.905 1.00 85.00 99 SER A O 1
ATOM 842 N N . PRO A 1 100 ? 9.801 -5.885 10.823 1.00 82.06 100 PRO A N 1
ATOM 843 C CA . PRO A 1 100 ? 10.867 -6.047 11.805 1.00 82.06 100 PRO A CA 1
ATOM 844 C C . PRO A 1 100 ? 10.484 -5.605 13.220 1.00 82.06 100 PRO A C 1
ATOM 846 O O . PRO A 1 100 ? 11.033 -6.152 14.169 1.00 82.06 100 PRO A O 1
ATOM 849 N N . TYR A 1 101 ? 9.544 -4.667 13.373 1.00 76.50 101 TYR A N 1
ATOM 850 C CA . TYR A 1 101 ? 9.214 -4.064 14.671 1.00 76.50 101 TYR A CA 1
ATOM 851 C C . TYR A 1 101 ? 8.429 -4.981 15.617 1.00 76.50 101 TYR A C 1
ATOM 853 O O . TYR A 1 101 ? 8.335 -4.691 16.802 1.00 76.50 101 TYR A O 1
ATOM 861 N N . PHE A 1 102 ? 7.855 -6.079 15.128 1.00 74.31 102 PHE A N 1
ATOM 862 C CA . PHE A 1 102 ? 6.974 -6.929 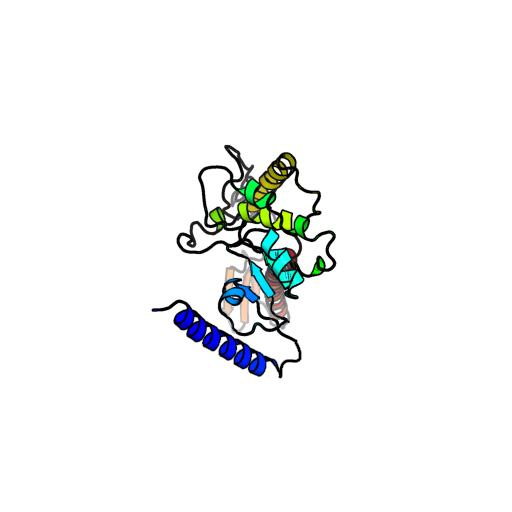15.935 1.00 74.31 102 PHE A CA 1
ATOM 863 C C . PHE A 1 102 ? 7.223 -8.427 15.729 1.00 74.31 102 PHE A C 1
ATOM 865 O O . PHE A 1 102 ? 6.443 -9.248 16.191 1.00 74.31 102 PHE A O 1
ATOM 872 N N . TYR A 1 103 ? 8.300 -8.810 15.038 1.00 63.94 103 TYR A N 1
ATOM 873 C CA . TYR A 1 103 ? 8.564 -10.215 14.704 1.00 63.94 103 TYR A CA 1
ATOM 874 C C . TYR A 1 103 ? 8.717 -11.115 15.945 1.00 63.94 103 TYR A C 1
ATOM 876 O O . TYR A 1 103 ? 8.319 -12.277 15.919 1.00 63.94 103 TYR A O 1
ATOM 884 N N . GLU A 1 104 ? 9.256 -10.558 17.030 1.00 69.50 104 GLU A N 1
ATOM 885 C CA . GLU A 1 104 ? 9.381 -11.227 18.331 1.00 69.50 104 GLU A CA 1
ATOM 886 C C . GLU A 1 104 ? 8.227 -10.893 19.287 1.00 69.50 104 GLU A C 1
ATOM 888 O O . GLU A 1 104 ? 8.190 -11.389 20.411 1.00 69.50 104 GLU A O 1
ATOM 893 N N . SER A 1 105 ? 7.273 -10.058 18.864 1.00 74.25 105 SER A N 1
ATOM 894 C CA . SER A 1 105 ? 6.137 -9.708 19.706 1.00 74.25 105 SER A CA 1
ATOM 895 C C . SER A 1 105 ? 5.049 -10.776 19.608 1.00 74.25 105 SER A C 1
ATOM 897 O O . SER A 1 105 ? 4.846 -11.416 18.571 1.00 74.25 105 SER A O 1
ATOM 899 N N . ALA A 1 106 ? 4.287 -10.929 20.693 1.00 75.50 106 ALA A N 1
ATOM 900 C CA . ALA A 1 106 ? 3.081 -11.757 20.711 1.00 75.50 106 ALA A CA 1
ATOM 901 C C . ALA A 1 106 ? 2.030 -11.299 19.678 1.00 75.50 106 ALA A C 1
ATOM 903 O O . ALA A 1 106 ? 1.101 -12.035 19.366 1.00 75.50 106 ALA A O 1
ATOM 904 N N . GLU A 1 107 ? 2.197 -10.094 19.129 1.00 80.88 107 GLU A N 1
ATOM 905 C CA . GLU A 1 107 ? 1.234 -9.395 18.288 1.00 80.88 107 GLU A CA 1
ATOM 906 C C . GLU A 1 107 ? 1.608 -9.390 16.806 1.00 80.88 107 GLU A C 1
ATOM 908 O O . GLU A 1 107 ? 1.091 -8.589 16.022 1.00 80.88 107 GLU A O 1
ATOM 913 N N . LYS A 1 108 ? 2.511 -10.285 16.399 1.00 79.31 108 LYS A N 1
ATOM 914 C CA . LYS A 1 108 ? 2.979 -10.370 15.015 1.00 79.31 108 LYS A CA 1
ATOM 915 C C . LYS A 1 108 ? 1.871 -10.614 13.992 1.00 79.31 108 LYS A C 1
ATOM 917 O O . LYS A 1 108 ? 1.946 -10.097 12.882 1.00 79.31 108 LYS A O 1
ATOM 922 N N . ASP A 1 109 ? 0.823 -11.329 14.393 1.00 88.69 109 ASP A N 1
ATOM 923 C CA . ASP A 1 109 ? -0.300 -11.691 13.526 1.00 88.69 109 ASP A CA 1
ATOM 924 C C . ASP A 1 109 ? -1.326 -10.547 13.389 1.00 88.69 109 ASP A C 1
ATOM 926 O O . ASP A 1 109 ? -2.290 -10.654 12.630 1.00 88.69 109 ASP A O 1
ATOM 930 N N . LYS A 1 110 ? -1.131 -9.429 14.108 1.00 92.94 110 LYS A N 1
ATOM 931 C CA . LYS A 1 110 ? -1.999 -8.248 14.008 1.00 92.94 110 LYS A CA 1
ATOM 932 C C . LYS A 1 110 ? -1.648 -7.333 12.838 1.00 92.94 110 LYS A C 1
ATOM 934 O O . LYS A 1 110 ? -2.537 -6.602 12.404 1.00 92.94 110 LYS A O 1
ATOM 939 N N . LEU A 1 111 ? -0.426 -7.375 12.288 1.00 93.25 111 LEU A N 1
ATOM 940 C CA . LEU A 1 111 ? -0.175 -6.737 10.990 1.00 93.25 111 LEU A CA 1
ATOM 941 C C . LEU A 1 111 ? -0.716 -7.638 9.878 1.00 93.25 111 LEU A C 1
ATOM 943 O O . LEU A 1 111 ? -0.163 -8.700 9.606 1.00 93.25 111 LEU A O 1
ATOM 947 N N . LEU A 1 112 ? -1.751 -7.172 9.186 1.00 94.75 112 LEU A N 1
ATOM 948 C CA . LEU A 1 112 ? -2.395 -7.922 8.107 1.00 94.75 112 LEU A CA 1
ATOM 949 C C . LEU A 1 112 ? -1.676 -7.779 6.762 1.00 94.75 112 LEU A C 1
ATOM 951 O O . LEU A 1 112 ? -1.855 -8.611 5.877 1.00 94.75 112 LEU A O 1
ATOM 955 N N . GLY A 1 113 ? -0.884 -6.721 6.593 1.00 94.94 113 GLY A N 1
ATOM 956 C CA . GLY A 1 113 ? -0.163 -6.436 5.361 1.00 94.94 113 GLY A CA 1
ATOM 957 C C . GLY A 1 113 ? -0.080 -4.942 5.094 1.00 94.94 113 GLY A C 1
ATOM 958 O O . GLY A 1 113 ? 0.169 -4.142 6.001 1.00 94.94 113 GLY A O 1
ATOM 959 N N . GLY A 1 114 ? -0.283 -4.562 3.837 1.00 96.75 114 GLY A N 1
ATOM 960 C CA . GLY A 1 114 ? -0.112 -3.191 3.403 1.00 96.75 114 GLY A CA 1
ATOM 961 C C . GLY A 1 114 ? -0.746 -2.871 2.067 1.00 96.75 114 GLY A C 1
ATOM 962 O O . GLY A 1 114 ? -1.165 -3.767 1.337 1.00 96.75 114 GLY A O 1
ATOM 963 N N . GLU A 1 115 ? -0.781 -1.582 1.755 1.00 98.31 115 GLU A N 1
ATOM 964 C CA . GLU A 1 115 ? -1.373 -1.062 0.528 1.00 98.31 115 GLU A CA 1
ATOM 965 C C . GLU A 1 115 ? -0.439 -0.052 -0.133 1.00 98.31 115 GLU A C 1
ATOM 967 O O . GLU A 1 115 ? 0.138 0.812 0.529 1.00 98.31 115 GLU A O 1
ATOM 972 N N . ALA A 1 116 ? -0.301 -0.168 -1.454 1.00 98.06 116 ALA A N 1
ATOM 973 C CA . ALA A 1 116 ? 0.303 0.871 -2.270 1.00 98.06 116 ALA A CA 1
ATOM 974 C C . ALA A 1 116 ? -0.774 1.894 -2.636 1.00 98.06 116 ALA A C 1
ATOM 976 O O . ALA A 1 116 ? -1.747 1.551 -3.309 1.00 98.06 116 ALA A O 1
ATOM 977 N N . CYS A 1 117 ? -0.591 3.137 -2.207 1.00 97.88 117 CYS A N 1
ATOM 978 C CA . CYS A 1 117 ? -1.526 4.219 -2.477 1.00 97.88 117 CYS A CA 1
ATOM 979 C C . CYS A 1 117 ? -1.111 4.955 -3.749 1.00 97.88 117 CYS A C 1
ATOM 981 O O . CYS A 1 117 ? 0.059 5.277 -3.932 1.00 97.88 117 CYS A O 1
ATOM 983 N N . LEU A 1 118 ? -2.072 5.220 -4.627 1.00 97.50 118 LEU A N 1
ATOM 984 C CA . LEU A 1 118 ? -1.908 6.130 -5.753 1.00 97.50 118 LEU A CA 1
ATOM 985 C C . LEU A 1 118 ? -3.087 7.099 -5.712 1.00 97.50 118 LEU A C 1
ATOM 987 O O . LEU A 1 118 ? -4.144 6.818 -6.279 1.00 97.50 118 LEU A O 1
ATOM 991 N N . TRP A 1 119 ? -2.916 8.192 -4.971 1.00 97.44 119 TRP A N 1
ATOM 992 C CA . TRP A 1 119 ? -3.920 9.249 -4.896 1.00 97.44 119 TRP A CA 1
ATOM 993 C C . TRP A 1 119 ? -4.036 9.993 -6.230 1.00 97.44 119 TRP A C 1
ATOM 995 O O . TRP A 1 119 ? -3.092 10.045 -7.023 1.00 97.44 119 TRP A O 1
ATOM 1005 N N . SER A 1 120 ? -5.242 10.473 -6.534 1.00 96.38 120 SER A N 1
ATOM 1006 C CA . SER A 1 120 ? -5.633 10.848 -7.893 1.00 96.38 120 SER A CA 1
ATOM 1007 C C . SER A 1 120 ? -5.558 12.342 -8.200 1.00 96.38 120 SER A C 1
ATOM 1009 O O . SER A 1 120 ? -6.136 12.776 -9.189 1.00 96.38 120 SER A O 1
ATOM 1011 N N . GLU A 1 121 ? -4.865 13.146 -7.391 1.00 97.12 121 GLU A N 1
ATOM 1012 C CA . GLU A 1 121 ? -4.740 14.597 -7.600 1.00 97.12 121 GLU A CA 1
ATOM 1013 C C . GLU A 1 121 ? -4.102 14.933 -8.953 1.00 97.12 121 GLU A C 1
ATOM 1015 O O . GLU A 1 121 ? -4.463 15.927 -9.579 1.00 97.12 121 GLU A O 1
ATOM 1020 N N . TYR A 1 122 ? -3.176 14.083 -9.410 1.00 95.19 122 TYR A N 1
ATOM 1021 C CA . TYR A 1 122 ? -2.456 14.224 -10.681 1.00 95.19 122 TYR A CA 1
ATOM 1022 C C . TYR A 1 122 ? -2.526 12.957 -11.543 1.00 95.19 122 TYR A C 1
ATOM 1024 O O . TYR A 1 122 ? -1.684 12.753 -12.421 1.00 95.19 122 TYR A O 1
ATOM 1032 N N . VAL A 1 123 ? -3.493 12.075 -11.270 1.00 95.81 123 VAL A N 1
ATOM 1033 C CA . VAL A 1 123 ? -3.636 10.793 -11.967 1.00 95.81 123 VAL A CA 1
ATOM 1034 C C . VAL A 1 123 ? -4.901 10.799 -12.804 1.00 95.81 123 VAL A C 1
ATOM 1036 O O . VAL A 1 123 ? -5.999 11.026 -12.306 1.00 95.81 123 VAL A O 1
ATOM 1039 N N . GLU A 1 124 ? -4.735 10.478 -14.076 1.00 95.50 124 GLU A N 1
ATOM 1040 C CA . GLU A 1 124 ? -5.797 10.379 -15.065 1.00 95.50 124 GLU A CA 1
ATOM 1041 C C . GLU A 1 124 ? -5.604 9.126 -15.927 1.00 95.50 124 GLU A C 1
ATOM 1043 O O . GLU A 1 124 ? -4.634 8.378 -15.775 1.00 95.50 124 GLU A O 1
ATOM 1048 N N . ASN A 1 125 ? -6.532 8.877 -16.850 1.00 95.50 125 ASN A N 1
ATOM 1049 C CA . ASN A 1 125 ? -6.513 7.673 -17.687 1.00 95.50 125 ASN A CA 1
ATOM 1050 C C . ASN A 1 125 ? -5.190 7.485 -18.449 1.00 95.50 125 ASN A C 1
ATOM 1052 O O . ASN A 1 125 ? -4.744 6.349 -18.628 1.00 95.50 125 ASN A O 1
ATOM 1056 N N . ASP A 1 126 ? -4.553 8.584 -18.853 1.00 94.06 126 ASP A N 1
ATOM 1057 C CA . ASP A 1 126 ? -3.375 8.563 -19.719 1.00 94.06 126 ASP A CA 1
ATOM 1058 C C . ASP A 1 126 ? -2.083 8.219 -18.967 1.00 94.06 126 ASP A C 1
ATOM 1060 O O . ASP A 1 126 ? -1.172 7.619 -19.545 1.00 94.06 126 ASP A O 1
ATOM 1064 N N . ASN A 1 127 ? -2.003 8.538 -17.671 1.00 94.00 127 ASN A N 1
ATOM 1065 C CA . ASN A 1 127 ? -0.795 8.336 -16.869 1.00 94.00 127 ASN A CA 1
ATOM 1066 C C . ASN A 1 12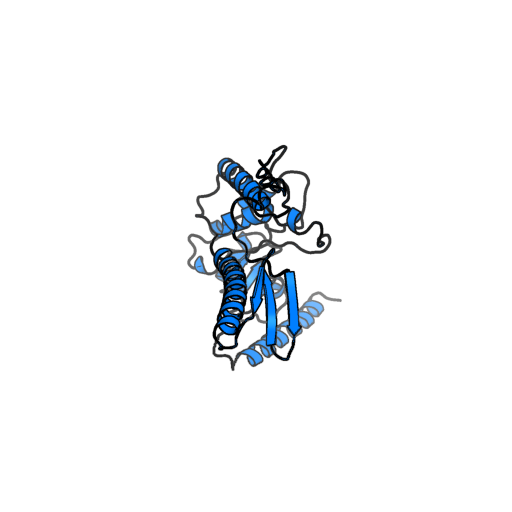7 ? -0.941 7.269 -15.768 1.00 94.00 127 ASN A C 1
ATOM 1068 O O . ASN A 1 127 ? 0.081 6.807 -15.247 1.00 94.00 127 ASN A O 1
ATOM 1072 N N . LEU A 1 128 ? -2.165 6.809 -15.465 1.00 95.62 128 LEU A N 1
ATOM 1073 C CA . LEU A 1 128 ? -2.458 5.829 -14.412 1.00 95.62 128 LEU A CA 1
ATOM 1074 C C . LEU A 1 128 ? -1.549 4.603 -14.494 1.00 95.62 128 LEU A C 1
ATOM 1076 O O . LEU A 1 128 ? -0.879 4.243 -13.526 1.00 95.62 128 LEU A O 1
ATOM 1080 N N . MET A 1 129 ? -1.494 3.964 -15.663 1.00 95.69 129 MET A N 1
ATOM 1081 C CA . MET A 1 129 ? -0.740 2.722 -15.833 1.00 95.69 129 MET A CA 1
ATOM 1082 C C . MET A 1 129 ? 0.769 2.933 -15.708 1.00 95.69 129 MET A C 1
ATOM 1084 O O . MET A 1 129 ? 1.458 2.086 -15.137 1.00 95.69 129 MET A O 1
ATOM 1088 N N . THR A 1 130 ? 1.277 4.066 -16.195 1.00 94.38 130 THR A N 1
ATOM 1089 C CA . THR A 1 130 ? 2.704 4.397 -16.135 1.00 94.38 130 THR A CA 1
ATOM 1090 C C . THR A 1 130 ? 3.154 4.845 -14.750 1.00 94.38 130 THR A C 1
ATOM 1092 O O . THR A 1 130 ? 4.301 4.610 -14.378 1.00 94.38 130 THR A O 1
ATOM 1095 N N . MET A 1 131 ? 2.259 5.460 -13.974 1.00 94.19 131 MET A N 1
ATOM 1096 C CA . MET A 1 131 ? 2.524 5.823 -12.586 1.00 94.19 131 MET A CA 1
ATOM 1097 C C . MET A 1 131 ? 2.415 4.607 -11.669 1.00 94.19 131 MET A C 1
ATOM 1099 O O . MET A 1 131 ? 3.258 4.426 -10.790 1.00 94.19 131 MET A O 1
ATOM 1103 N N . LEU A 1 132 ? 1.413 3.754 -11.861 1.00 96.19 132 LEU A N 1
ATOM 1104 C CA . LEU A 1 132 ? 1.191 2.608 -10.988 1.00 96.19 132 LEU A CA 1
ATOM 1105 C C . LEU A 1 132 ? 2.249 1.522 -11.210 1.00 96.19 132 LEU A C 1
ATOM 1107 O O . LEU A 1 132 ? 2.916 1.077 -10.274 1.00 96.19 132 LEU A O 1
ATOM 1111 N N . TRP A 1 133 ? 2.442 1.114 -12.463 1.00 96.69 133 TRP A N 1
ATOM 1112 C CA . TRP A 1 133 ? 3.302 -0.007 -12.816 1.00 96.69 133 TRP A CA 1
ATOM 1113 C C . TRP A 1 133 ? 4.575 0.469 -13.510 1.00 96.69 133 TRP A C 1
ATOM 1115 O O . TRP A 1 133 ? 4.507 1.342 -14.370 1.00 96.69 133 TRP A O 1
ATOM 1125 N N . PRO A 1 134 ? 5.741 -0.119 -13.198 1.00 95.44 134 PRO A N 1
ATOM 1126 C CA . PRO A 1 134 ? 5.950 -1.280 -12.330 1.00 95.44 134 PRO A CA 1
ATOM 1127 C C . PRO A 1 134 ? 6.287 -0.920 -10.869 1.00 95.44 134 PRO A C 1
ATOM 1129 O O . PRO A 1 134 ? 6.700 -1.796 -10.114 1.00 95.44 134 PRO A O 1
ATOM 1132 N N . ARG A 1 135 ? 6.123 0.341 -10.438 1.00 95.44 135 ARG A N 1
ATOM 1133 C CA . ARG A 1 135 ? 6.461 0.773 -9.065 1.00 95.44 135 ARG A CA 1
ATOM 1134 C C . ARG A 1 135 ? 5.693 -0.022 -8.001 1.00 95.44 135 ARG A C 1
ATOM 1136 O O . ARG A 1 135 ? 6.304 -0.490 -7.045 1.00 95.44 135 ARG A O 1
ATOM 1143 N N . ALA A 1 136 ? 4.403 -0.278 -8.216 1.00 97.38 136 ALA A N 1
ATOM 1144 C CA . ALA A 1 136 ? 3.584 -1.109 -7.334 1.00 97.38 136 ALA A CA 1
ATOM 1145 C C . ALA A 1 136 ? 4.067 -2.570 -7.231 1.00 97.38 136 ALA A C 1
ATOM 1147 O O . ALA A 1 136 ? 3.837 -3.214 -6.210 1.00 97.38 136 ALA A O 1
ATOM 1148 N N . SER A 1 137 ? 4.794 -3.099 -8.227 1.00 97.94 137 SER A N 1
ATOM 1149 C CA . SER A 1 137 ? 5.363 -4.454 -8.145 1.00 97.94 137 SER A CA 1
ATOM 1150 C C . SER A 1 137 ? 6.402 -4.581 -7.029 1.00 97.94 137 SER A C 1
ATOM 1152 O O . SER A 1 137 ? 6.539 -5.656 -6.454 1.00 97.94 137 SER A O 1
ATOM 1154 N N . ALA A 1 138 ? 7.110 -3.498 -6.692 1.00 97.25 138 ALA A N 1
ATOM 1155 C CA . ALA A 1 138 ? 8.046 -3.490 -5.570 1.00 97.25 138 ALA A CA 1
ATOM 1156 C C . ALA A 1 138 ? 7.329 -3.695 -4.227 1.00 97.25 138 ALA A C 1
ATOM 1158 O O . ALA A 1 138 ? 7.802 -4.456 -3.382 1.00 97.25 138 ALA A O 1
ATOM 1159 N N . VAL A 1 139 ? 6.167 -3.055 -4.062 1.00 97.88 139 VAL A N 1
ATOM 1160 C CA . VAL A 1 139 ? 5.307 -3.216 -2.882 1.00 97.88 139 VAL A CA 1
ATOM 1161 C C . VAL A 1 139 ? 4.728 -4.626 -2.837 1.00 97.88 139 VAL A C 1
ATOM 1163 O O . VAL A 1 139 ? 4.801 -5.289 -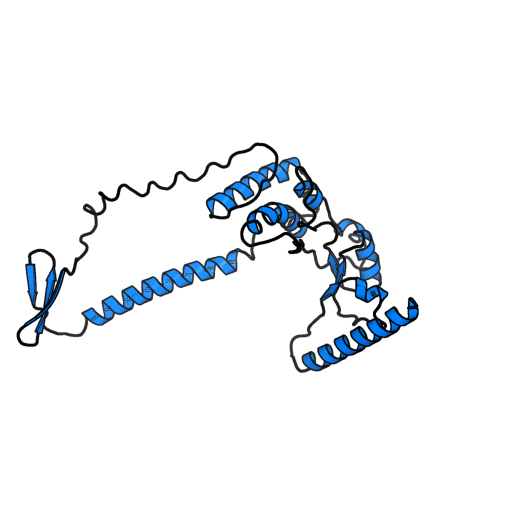1.807 1.00 97.88 139 VAL A O 1
ATOM 1166 N N . ALA A 1 140 ? 4.229 -5.120 -3.974 1.00 98.12 140 ALA A N 1
ATOM 1167 C CA . ALA A 1 140 ? 3.693 -6.473 -4.084 1.00 98.12 140 ALA A CA 1
ATOM 1168 C C . ALA A 1 140 ? 4.730 -7.535 -3.682 1.00 98.12 140 ALA A C 1
ATOM 1170 O O . ALA A 1 140 ? 4.430 -8.417 -2.882 1.00 98.12 140 ALA A O 1
ATOM 1171 N N . GLU A 1 141 ? 5.972 -7.424 -4.163 1.00 97.94 141 GLU A N 1
ATOM 1172 C CA . GLU A 1 141 ? 7.018 -8.384 -3.812 1.00 97.94 141 GLU A CA 1
ATOM 1173 C C . GLU A 1 141 ? 7.375 -8.343 -2.325 1.00 97.94 141 GLU A C 1
ATOM 1175 O O . GLU A 1 141 ? 7.580 -9.397 -1.726 1.00 97.94 141 GLU A O 1
ATOM 1180 N N . ARG A 1 142 ? 7.408 -7.152 -1.718 1.00 96.56 142 ARG A N 1
ATOM 1181 C CA . ARG A 1 142 ? 7.637 -6.990 -0.279 1.00 96.56 142 ARG A CA 1
ATOM 1182 C C . ARG A 1 142 ? 6.523 -7.619 0.560 1.00 96.56 142 ARG A C 1
ATOM 1184 O O . ARG A 1 142 ? 6.824 -8.210 1.591 1.00 96.56 142 ARG A O 1
ATOM 1191 N N . LEU A 1 143 ? 5.268 -7.498 0.131 1.00 96.25 143 LEU A N 1
ATOM 1192 C CA . LEU A 1 143 ? 4.113 -8.058 0.840 1.00 96.25 143 LEU A CA 1
ATOM 1193 C C . LEU A 1 143 ? 3.942 -9.570 0.622 1.00 96.25 143 LEU A C 1
ATOM 1195 O O . LEU A 1 143 ? 3.323 -10.232 1.449 1.00 96.25 143 LEU A O 1
ATOM 1199 N N . TRP A 1 144 ? 4.485 -10.116 -0.469 1.00 96.56 144 TRP A N 1
ATOM 1200 C CA . TRP A 1 144 ? 4.333 -11.527 -0.833 1.00 96.56 144 TRP A CA 1
ATOM 1201 C C . TRP A 1 144 ? 5.541 -12.400 -0.473 1.00 96.56 144 TRP A C 1
ATOM 1203 O O . TRP A 1 144 ? 5.394 -13.536 -0.022 1.00 96.56 144 TRP A O 1
ATOM 1213 N N . SER A 1 145 ? 6.753 -11.912 -0.735 1.00 95.94 145 SER A N 1
ATOM 1214 C CA . SER A 1 145 ? 7.971 -12.720 -0.647 1.00 95.94 145 SER A CA 1
ATOM 1215 C C . SER A 1 145 ? 8.472 -12.857 0.784 1.00 95.94 145 SER A C 1
ATOM 1217 O O . SER A 1 145 ? 8.155 -12.066 1.669 1.00 95.94 145 SER A O 1
ATOM 1219 N N . ALA A 1 146 ? 9.336 -13.849 1.007 1.00 93.81 146 ALA A N 1
ATOM 1220 C CA . ALA A 1 146 ? 9.994 -14.019 2.294 1.00 93.81 146 ALA A CA 1
ATOM 1221 C C . ALA A 1 146 ? 10.736 -12.739 2.709 1.00 93.81 146 ALA A C 1
ATOM 1223 O O . ALA A 1 146 ? 11.401 -12.106 1.885 1.00 93.81 146 ALA A O 1
ATOM 1224 N N . LYS A 1 147 ? 10.702 -12.417 4.006 1.00 89.19 147 LYS A N 1
ATOM 1225 C CA . LYS A 1 147 ? 11.353 -11.243 4.615 1.00 89.19 147 LYS A CA 1
ATOM 1226 C C . LYS A 1 147 ? 12.814 -11.056 4.193 1.00 89.19 147 LYS A C 1
ATOM 1228 O O . LYS A 1 147 ? 13.262 -9.925 4.018 1.00 89.19 147 LYS A O 1
ATOM 1233 N N . THR A 1 148 ? 13.548 -12.155 4.024 1.00 93.19 148 THR A N 1
ATOM 1234 C CA . THR A 1 148 ? 14.964 -12.184 3.621 1.00 93.19 148 THR A CA 1
ATOM 1235 C C . THR A 1 148 ? 15.198 -11.734 2.174 1.00 93.19 148 THR A C 1
ATOM 1237 O O . THR A 1 148 ? 16.319 -11.383 1.811 1.00 93.19 148 THR A O 1
ATOM 1240 N N . THR A 1 149 ? 14.149 -11.666 1.354 1.00 95.12 149 THR A N 1
ATOM 1241 C CA . THR A 1 149 ? 14.189 -11.174 -0.029 1.00 95.12 149 THR A CA 1
ATOM 1242 C C . THR A 1 149 ? 14.294 -9.647 -0.013 1.00 95.12 149 THR A C 1
ATOM 1244 O O . THR A 1 149 ? 13.301 -8.918 0.055 1.00 95.12 149 THR A O 1
ATOM 1247 N N . ARG A 1 150 ? 15.534 -9.145 0.041 1.00 95.00 150 ARG A N 1
ATOM 1248 C CA . ARG A 1 150 ? 15.837 -7.703 0.162 1.00 95.00 150 ARG A CA 1
ATOM 1249 C C . ARG A 1 150 ? 16.956 -7.216 -0.757 1.00 95.00 150 ARG A C 1
ATOM 1251 O O . ARG A 1 150 ? 17.212 -6.019 -0.797 1.00 95.00 150 ARG A O 1
ATOM 1258 N N . ASP A 1 151 ? 17.597 -8.108 -1.512 1.00 97.19 151 ASP A N 1
ATOM 1259 C CA . ASP A 1 151 ? 18.678 -7.724 -2.424 1.00 97.19 151 ASP A CA 1
ATOM 1260 C C . ASP A 1 151 ? 18.143 -6.900 -3.605 1.00 97.19 151 ASP A C 1
ATOM 1262 O O . ASP A 1 151 ? 17.398 -7.401 -4.453 1.00 97.19 151 ASP A O 1
ATOM 1266 N N . ILE A 1 152 ? 18.532 -5.626 -3.649 1.00 96.06 152 ILE A N 1
ATOM 1267 C CA . ILE A 1 152 ? 18.045 -4.646 -4.628 1.00 96.06 152 ILE A CA 1
ATOM 1268 C C . ILE A 1 152 ? 18.555 -4.983 -6.031 1.00 96.06 152 ILE A C 1
ATOM 1270 O O . ILE A 1 152 ? 17.828 -4.809 -7.004 1.00 96.06 152 ILE A O 1
ATOM 1274 N N . ASN A 1 153 ? 19.773 -5.513 -6.160 1.00 95.06 153 ASN A N 1
ATOM 1275 C CA . ASN A 1 153 ? 20.361 -5.829 -7.464 1.00 95.06 153 ASN A CA 1
ATOM 1276 C C . ASN A 1 153 ? 19.644 -7.009 -8.141 1.00 95.06 153 ASN A C 1
ATOM 1278 O O . ASN A 1 153 ? 19.341 -6.982 -9.336 1.00 95.06 153 ASN A O 1
ATOM 1282 N N . SER A 1 154 ? 19.335 -8.059 -7.381 1.00 96.81 154 SER A N 1
ATOM 1283 C CA . SER A 1 154 ? 18.490 -9.175 -7.812 1.00 96.81 154 SER A CA 1
ATOM 1284 C C . SER A 1 154 ? 17.067 -8.710 -8.114 1.00 96.81 154 SER A C 1
ATOM 1286 O O . SER A 1 154 ? 16.531 -9.052 -9.171 1.00 96.81 154 SER A O 1
ATOM 1288 N N . ALA A 1 155 ? 16.475 -7.891 -7.237 1.00 96.88 155 ALA A N 1
ATOM 1289 C CA . ALA A 1 155 ? 15.138 -7.339 -7.443 1.00 96.88 155 ALA A CA 1
ATOM 1290 C C . ALA A 1 155 ? 15.054 -6.495 -8.718 1.00 96.88 155 ALA A C 1
ATOM 1292 O O . ALA A 1 155 ? 14.159 -6.715 -9.525 1.00 96.88 155 ALA A O 1
ATOM 1293 N N . GLY A 1 156 ? 16.024 -5.614 -8.968 1.00 95.38 156 GLY A N 1
ATOM 1294 C CA . GLY A 1 156 ? 16.060 -4.761 -10.155 1.00 95.38 156 GLY A CA 1
ATOM 1295 C C . GLY A 1 156 ? 16.100 -5.563 -11.455 1.00 95.38 156 GLY A C 1
ATOM 1296 O O . GLY A 1 156 ? 15.322 -5.288 -12.367 1.00 95.38 156 GLY A O 1
ATOM 1297 N N . ARG A 1 157 ? 16.927 -6.618 -11.518 1.00 94.19 157 ARG A N 1
ATOM 1298 C CA . ARG A 1 157 ? 16.982 -7.526 -12.680 1.00 94.19 157 ARG A CA 1
ATOM 1299 C C . ARG A 1 157 ? 15.636 -8.207 -12.937 1.00 94.19 157 ARG A C 1
ATOM 1301 O O . ARG A 1 157 ? 15.153 -8.229 -14.066 1.00 94.19 157 ARG A O 1
ATOM 1308 N N . ARG A 1 158 ? 14.997 -8.739 -11.891 1.00 96.25 158 ARG A N 1
ATOM 1309 C CA . ARG A 1 158 ? 13.695 -9.419 -12.015 1.00 96.25 158 ARG A CA 1
ATOM 1310 C C . ARG A 1 158 ? 12.560 -8.446 -12.326 1.00 96.25 158 ARG A C 1
ATOM 1312 O O . ARG A 1 158 ? 11.689 -8.777 -13.128 1.00 96.25 158 ARG A O 1
ATOM 1319 N N . LEU A 1 159 ? 12.584 -7.254 -11.736 1.00 96.38 159 LEU A N 1
ATOM 1320 C CA . LEU A 1 159 ? 11.604 -6.199 -11.967 1.00 96.38 159 LEU A CA 1
ATOM 1321 C C . LEU A 1 159 ? 11.674 -5.686 -13.406 1.00 96.38 159 LEU A C 1
ATOM 1323 O O . LEU A 1 159 ? 10.632 -5.468 -14.019 1.00 96.38 159 LEU A O 1
ATOM 1327 N N . GLN A 1 160 ? 12.876 -5.562 -13.973 1.00 94.44 160 GLN A N 1
ATOM 1328 C CA . GLN A 1 160 ? 13.055 -5.202 -15.376 1.00 94.44 160 GLN A CA 1
ATOM 1329 C C . GLN A 1 160 ? 12.448 -6.248 -16.319 1.00 94.44 160 GLN A C 1
ATOM 1331 O O . GLN A 1 160 ? 11.637 -5.918 -17.187 1.00 94.44 160 GLN A O 1
ATOM 1336 N N . GLU A 1 161 ? 12.750 -7.528 -16.103 1.00 94.50 161 GLU A N 1
ATOM 1337 C CA . GLU A 1 161 ? 12.128 -8.612 -16.870 1.00 94.50 161 GLU A CA 1
ATOM 1338 C C . GLU A 1 161 ? 10.603 -8.647 -16.690 1.00 94.50 161 GLU A C 1
ATOM 1340 O O . GLU A 1 161 ? 9.845 -8.913 -17.631 1.00 94.50 161 GLU A O 1
ATOM 1345 N N . HIS A 1 162 ? 10.121 -8.346 -15.483 1.00 96.00 162 HIS A N 1
ATOM 1346 C CA . HIS A 1 162 ? 8.697 -8.270 -15.188 1.00 96.00 162 HIS A CA 1
ATOM 1347 C C . HIS A 1 162 ? 8.017 -7.093 -15.902 1.00 96.00 162 HIS A C 1
ATOM 1349 O O . HIS A 1 162 ? 6.970 -7.295 -16.519 1.00 96.00 162 HIS A O 1
ATOM 1355 N N . LYS A 1 163 ? 8.641 -5.909 -15.933 1.00 94.50 163 LYS A N 1
ATOM 1356 C CA . LYS A 1 163 ? 8.205 -4.755 -16.736 1.00 94.50 163 LYS A CA 1
ATOM 1357 C C . LYS A 1 163 ? 8.085 -5.142 -18.208 1.00 94.50 163 LYS A C 1
ATOM 1359 O O . LYS A 1 163 ? 7.028 -4.954 -18.811 1.00 94.50 163 LYS A O 1
ATOM 1364 N N . CYS A 1 164 ? 9.119 -5.752 -18.787 1.00 93.81 164 CYS A N 1
ATOM 1365 C CA . CYS A 1 164 ? 9.066 -6.193 -20.179 1.00 93.81 164 CYS A CA 1
ATOM 1366 C C . CYS A 1 164 ? 7.964 -7.232 -20.413 1.00 93.81 164 CYS A C 1
ATOM 1368 O O . CYS A 1 164 ? 7.281 -7.199 -21.438 1.00 93.81 164 CYS A O 1
ATOM 1370 N N . ARG A 1 165 ? 7.715 -8.121 -19.448 1.00 94.62 165 ARG A N 1
ATOM 1371 C CA . ARG A 1 165 ? 6.592 -9.065 -19.493 1.00 94.62 165 ARG A CA 1
ATOM 1372 C C . ARG A 1 165 ? 5.233 -8.362 -19.462 1.00 94.62 165 ARG A C 1
ATOM 1374 O O . ARG A 1 165 ? 4.341 -8.798 -20.187 1.00 94.62 165 ARG A O 1
ATOM 1381 N N . MET A 1 166 ? 5.062 -7.300 -18.673 1.00 94.62 166 MET A N 1
ATOM 1382 C CA . MET A 1 166 ? 3.848 -6.472 -18.685 1.00 94.62 166 MET A CA 1
ATOM 1383 C C . MET A 1 166 ? 3.645 -5.810 -20.051 1.00 94.62 166 MET A C 1
ATOM 1385 O O . MET A 1 166 ? 2.561 -5.915 -20.624 1.00 94.62 166 MET A O 1
ATOM 1389 N N . MET A 1 167 ? 4.705 -5.238 -20.630 1.00 92.56 167 MET A N 1
ATOM 1390 C CA . MET A 1 167 ? 4.655 -4.641 -21.969 1.00 92.56 167 MET A CA 1
ATOM 1391 C C . MET A 1 167 ? 4.282 -5.663 -23.049 1.00 92.56 167 MET A C 1
ATOM 1393 O O . MET A 1 167 ? 3.428 -5.395 -23.890 1.00 92.56 167 MET A O 1
ATOM 1397 N N . ARG A 1 168 ? 4.855 -6.876 -23.004 1.00 91.50 168 ARG A N 1
ATOM 1398 C CA . ARG A 1 168 ? 4.495 -7.980 -23.920 1.00 91.50 168 ARG A CA 1
ATOM 1399 C C . ARG A 1 168 ? 3.034 -8.422 -23.784 1.00 91.50 168 ARG A C 1
ATOM 1401 O O . ARG A 1 168 ? 2.498 -9.016 -24.713 1.00 91.50 168 ARG A O 1
ATOM 1408 N N . ARG A 1 169 ? 2.395 -8.151 -22.643 1.00 92.25 169 ARG A N 1
ATOM 1409 C CA . AR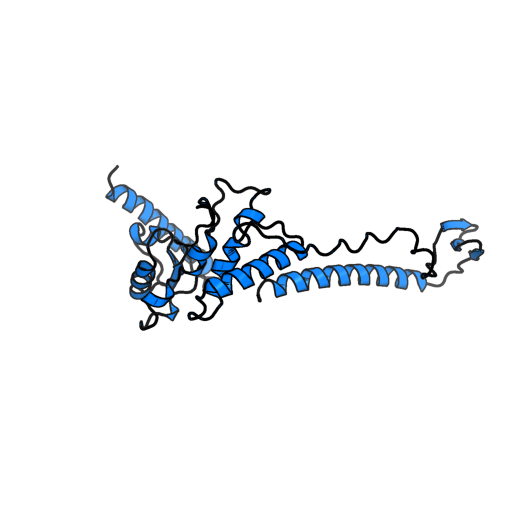G A 1 169 ? 0.972 -8.424 -22.384 1.00 92.25 169 ARG A CA 1
ATOM 1410 C C . ARG A 1 169 ? 0.051 -7.265 -22.783 1.00 92.25 169 ARG A C 1
ATOM 1412 O O . ARG A 1 169 ? -1.154 -7.388 -22.602 1.00 92.25 169 ARG A O 1
ATOM 1419 N N . GLY A 1 170 ? 0.598 -6.181 -23.334 1.00 91.19 170 GLY A N 1
ATOM 1420 C CA . GLY A 1 170 ? -0.171 -5.032 -23.813 1.00 91.19 170 GLY A CA 1
ATOM 1421 C C . GLY A 1 170 ? -0.371 -3.917 -22.785 1.00 91.19 170 GLY A C 1
ATOM 1422 O O . GLY A 1 170 ? -1.142 -3.003 -23.051 1.00 91.19 170 GLY A O 1
ATOM 1423 N N . PHE A 1 171 ? 0.307 -3.958 -21.634 1.00 91.69 171 PHE A N 1
ATOM 1424 C CA . PHE A 1 171 ? 0.241 -2.868 -20.660 1.00 91.69 171 PHE A CA 1
ATOM 1425 C C . PHE A 1 171 ? 1.277 -1.787 -20.973 1.00 91.69 171 PHE A C 1
ATOM 1427 O O . PHE A 1 171 ? 2.465 -2.082 -21.126 1.00 91.69 171 PHE A O 1
ATOM 1434 N N . ASN A 1 172 ? 0.832 -0.532 -21.024 1.00 91.31 172 ASN A N 1
ATOM 1435 C CA . ASN A 1 172 ? 1.720 0.621 -21.091 1.00 91.31 172 ASN A CA 1
ATOM 1436 C C . ASN A 1 172 ? 2.207 0.969 -19.679 1.00 91.31 172 ASN A C 1
ATOM 1438 O O . ASN A 1 172 ? 1.464 1.556 -18.900 1.00 91.31 172 ASN A O 1
ATOM 1442 N N . VAL A 1 173 ? 3.418 0.546 -19.328 1.00 93.56 173 VAL A N 1
ATOM 1443 C CA . VAL A 1 173 ? 3.978 0.697 -17.976 1.00 93.56 173 VAL A CA 1
ATOM 1444 C C . VAL A 1 173 ? 5.151 1.670 -17.977 1.00 93.56 173 VAL A C 1
ATOM 1446 O O . VAL A 1 173 ? 5.823 1.848 -18.993 1.00 93.56 173 VAL A O 1
ATOM 1449 N N . GLY A 1 174 ? 5.397 2.289 -16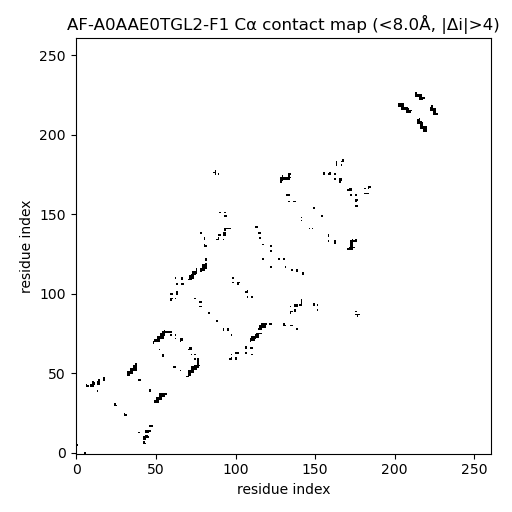.828 1.00 91.25 174 GLY A N 1
ATOM 1450 C CA . GLY A 1 174 ? 6.459 3.261 -16.626 1.00 91.25 174 GLY A CA 1
ATOM 1451 C C . GLY A 1 174 ? 7.854 2.642 -16.626 1.00 91.25 174 GLY A C 1
ATOM 1452 O O . GLY A 1 174 ? 8.064 1.448 -16.872 1.00 91.25 174 GLY A O 1
ATOM 1453 N N . TYR A 1 175 ? 8.849 3.476 -16.348 1.00 88.81 175 TYR A N 1
ATOM 1454 C CA . TYR A 1 175 ? 10.232 3.038 -16.224 1.00 88.81 175 TYR A CA 1
ATOM 1455 C C . TYR A 1 175 ? 10.499 2.370 -14.862 1.00 88.81 175 TYR A C 1
ATOM 1457 O O . TYR A 1 175 ? 9.751 2.511 -13.899 1.00 88.81 175 TYR A O 1
ATOM 1465 N N . THR A 1 176 ? 11.574 1.595 -14.812 1.00 86.38 176 THR A N 1
ATOM 1466 C CA . THR A 1 176 ? 12.078 0.849 -13.645 1.00 86.38 176 THR A CA 1
ATOM 1467 C C . THR A 1 176 ? 13.368 1.491 -13.166 1.00 86.38 176 THR A C 1
ATOM 1469 O O . THR A 1 176 ? 13.465 1.950 -12.038 1.00 86.38 176 THR A O 1
ATOM 1472 N N . SER A 1 177 ? 14.362 1.529 -14.044 1.00 81.00 177 SER A N 1
ATOM 1473 C CA . SER A 1 177 ? 15.699 2.063 -13.827 1.00 81.00 177 SER A CA 1
ATOM 1474 C C . SER A 1 177 ? 16.020 3.093 -14.918 1.00 81.00 177 SER A C 1
ATOM 1476 O O . SER A 1 177 ? 15.104 3.647 -15.529 1.00 81.00 177 SER A O 1
ATOM 1478 N N . GLY A 1 178 ? 17.307 3.389 -15.119 1.00 80.25 178 GLY A N 1
ATOM 1479 C CA . GLY A 1 178 ? 17.791 4.258 -16.190 1.00 80.25 178 GLY A CA 1
ATOM 1480 C C . GLY A 1 178 ? 17.559 3.689 -17.604 1.00 80.25 178 GLY A C 1
ATOM 1481 O O . GLY A 1 178 ? 16.587 2.968 -17.835 1.00 80.25 178 GLY A O 1
ATOM 1482 N N . PRO A 1 179 ? 18.413 4.032 -18.583 1.00 84.38 179 PRO A N 1
ATOM 1483 C CA . PRO A 1 179 ? 18.195 3.650 -19.975 1.00 84.38 179 PRO A CA 1
ATOM 1484 C C . PRO A 1 179 ? 18.153 2.127 -20.128 1.00 84.38 179 PRO A C 1
ATOM 1486 O O . PRO A 1 179 ? 19.083 1.431 -19.728 1.00 84.38 179 PRO A O 1
ATOM 1489 N N . ASP A 1 180 ? 17.070 1.621 -20.715 1.00 85.44 180 ASP A N 1
ATOM 1490 C CA . ASP A 1 180 ? 16.892 0.200 -20.999 1.00 85.44 180 ASP A CA 1
ATOM 1491 C C . ASP A 1 180 ? 15.865 0.004 -22.125 1.00 85.44 180 ASP A C 1
ATOM 1493 O O . ASP A 1 180 ? 15.102 0.914 -22.466 1.00 85.44 180 ASP A O 1
ATOM 1497 N N . TYR A 1 181 ? 15.810 -1.198 -22.687 1.00 88.38 181 TYR A N 1
ATOM 1498 C CA . TYR A 1 181 ? 14.885 -1.584 -23.735 1.00 88.38 181 TYR A CA 1
ATOM 1499 C C . TYR A 1 181 ? 14.238 -2.932 -23.424 1.00 88.38 181 TYR A C 1
ATOM 1501 O O . TYR A 1 181 ? 14.833 -3.849 -22.869 1.00 88.38 181 TYR A O 1
ATOM 1509 N N . CYS A 1 182 ? 12.984 -3.072 -23.839 1.00 89.31 182 CYS A N 1
ATOM 1510 C CA . CYS A 1 182 ? 12.327 -4.366 -23.872 1.00 89.31 182 CYS A CA 1
ATOM 1511 C C . CYS A 1 182 ? 12.301 -4.839 -25.313 1.00 89.31 182 CYS A C 1
ATOM 1513 O O . CYS A 1 182 ? 11.789 -4.132 -26.185 1.00 89.31 182 CYS A O 1
ATOM 1515 N N . LEU A 1 183 ? 12.768 -6.065 -25.555 1.00 84.00 183 LEU A N 1
ATOM 1516 C CA . LEU A 1 183 ? 12.453 -6.755 -26.798 1.00 84.00 183 LEU A CA 1
ATOM 1517 C C . LEU A 1 183 ? 10.929 -6.892 -26.864 1.00 84.00 183 LEU A C 1
ATOM 1519 O O . LEU A 1 183 ? 10.329 -7.732 -26.173 1.00 84.00 183 LEU A O 1
ATOM 1523 N N . ARG A 1 184 ? 10.294 -6.006 -27.643 1.00 67.75 184 ARG A N 1
ATOM 1524 C CA . ARG A 1 184 ? 8.901 -6.183 -28.039 1.00 67.75 184 ARG A CA 1
ATOM 1525 C C . ARG A 1 184 ? 8.845 -7.525 -28.763 1.00 67.75 184 ARG A C 1
ATOM 1527 O O . ARG A 1 184 ? 9.792 -7.843 -29.490 1.00 67.75 184 ARG A O 1
ATOM 1534 N N . PRO A 1 185 ? 7.777 -8.321 -28.591 1.00 60.47 185 PRO A N 1
ATOM 1535 C CA . PRO A 1 185 ? 7.549 -9.387 -29.545 1.00 60.47 185 PRO A CA 1
ATOM 1536 C C . PRO A 1 185 ? 7.592 -8.688 -30.899 1.00 60.47 185 PRO A C 1
ATOM 1538 O O . PRO A 1 185 ? 6.945 -7.642 -31.052 1.00 60.47 185 PRO A O 1
ATOM 1541 N N . LEU A 1 186 ? 8.379 -9.203 -31.851 1.00 52.12 186 LEU A N 1
ATOM 1542 C CA . LEU A 1 186 ? 8.114 -8.878 -33.247 1.00 52.12 186 LEU A CA 1
ATOM 1543 C C . LEU A 1 186 ? 6.603 -9.009 -33.347 1.00 52.12 186 LEU A C 1
ATOM 1545 O O . LEU A 1 186 ? 6.089 -10.051 -32.917 1.00 52.12 186 LEU A O 1
ATOM 1549 N N . LYS A 1 187 ? 5.886 -7.943 -33.758 1.00 52.19 187 LYS A N 1
ATOM 1550 C CA . LYS A 1 187 ? 4.492 -8.118 -34.176 1.00 52.19 187 LYS A CA 1
ATOM 1551 C C . LYS A 1 187 ? 4.569 -9.407 -34.971 1.00 52.19 187 LYS A C 1
ATOM 1553 O O . LYS A 1 187 ? 5.368 -9.443 -35.913 1.00 52.19 187 LYS A O 1
ATOM 1558 N N . ALA A 1 188 ? 3.902 -10.480 -34.515 1.00 45.31 188 ALA A N 1
ATOM 1559 C CA . ALA A 1 188 ? 3.670 -11.605 -35.402 1.00 45.31 188 ALA A CA 1
ATOM 1560 C C . ALA A 1 188 ? 3.191 -10.877 -36.634 1.00 45.31 188 ALA A C 1
ATOM 1562 O O . ALA A 1 188 ? 2.244 -10.092 -36.471 1.00 45.31 188 ALA A O 1
ATOM 1563 N N . LYS A 1 189 ? 3.997 -10.914 -37.717 1.00 39.25 189 LYS A N 1
ATOM 1564 C CA . LYS A 1 189 ? 3.708 -10.152 -38.930 1.00 39.25 189 LYS A CA 1
ATOM 1565 C C . LYS A 1 189 ? 2.205 -10.278 -39.032 1.00 39.25 189 LYS A C 1
ATOM 1567 O O . LYS A 1 189 ? 1.728 -11.411 -38.914 1.00 39.25 189 LYS A O 1
ATOM 1572 N N . GLU A 1 190 ? 1.470 -9.164 -39.081 1.00 44.28 190 GLU A N 1
ATOM 1573 C CA . GLU A 1 190 ? 0.157 -9.250 -39.702 1.00 44.28 190 GLU A CA 1
ATOM 1574 C C . GLU A 1 190 ? 0.487 -9.966 -40.987 1.00 44.28 190 GLU A C 1
ATOM 1576 O O . GLU A 1 190 ? 1.252 -9.444 -41.804 1.00 44.28 190 GLU A O 1
ATOM 1581 N N . SER A 1 191 ? 0.194 -11.264 -40.979 1.00 36.03 191 SER A N 1
ATOM 1582 C CA . SER A 1 191 ? 0.688 -12.171 -41.974 1.00 36.03 191 SER A CA 1
ATOM 1583 C C . SER A 1 191 ? 0.048 -11.576 -43.186 1.00 36.03 191 SER A C 1
ATOM 1585 O O . SER A 1 191 ? -1.177 -11.419 -43.214 1.00 36.03 191 SER A O 1
ATOM 1587 N N . TYR A 1 192 ? 0.918 -11.087 -44.056 1.00 36.50 192 TYR A N 1
ATOM 1588 C CA . TYR A 1 192 ? 0.660 -10.875 -45.451 1.00 36.50 192 TYR A CA 1
ATOM 1589 C C . TYR A 1 192 ? -0.638 -11.595 -45.820 1.00 36.50 192 TYR A C 1
ATOM 1591 O O . TYR A 1 192 ? -0.739 -12.817 -45.689 1.00 36.50 192 TYR A O 1
ATOM 1599 N N . LYS A 1 193 ? -1.669 -10.788 -46.066 1.00 35.84 193 LYS A N 1
ATOM 1600 C CA . LYS A 1 193 ? -3.087 -11.156 -46.128 1.00 35.84 193 LYS A CA 1
ATOM 1601 C C . LYS A 1 193 ? -3.416 -12.082 -47.310 1.00 35.84 193 LYS A C 1
ATOM 1603 O O . LYS A 1 193 ? -4.584 -12.205 -47.653 1.00 35.84 193 LYS A O 1
ATOM 1608 N N . ASP A 1 194 ? -2.420 -12.752 -47.881 1.00 36.03 194 ASP A N 1
ATOM 1609 C CA . ASP A 1 194 ? -2.506 -13.414 -49.180 1.00 36.03 194 ASP A CA 1
ATOM 1610 C C . ASP A 1 194 ? -2.365 -14.944 -49.092 1.00 36.03 194 ASP A C 1
ATOM 1612 O O . ASP A 1 194 ? -2.583 -15.617 -50.088 1.00 36.03 194 ASP A O 1
ATOM 1616 N N . ASP A 1 195 ? -2.106 -15.529 -47.914 1.00 33.47 195 ASP A N 1
ATOM 1617 C CA . ASP A 1 195 ? -2.016 -16.998 -47.765 1.00 33.47 195 ASP A CA 1
ATOM 1618 C C . ASP A 1 195 ? -3.260 -17.639 -47.119 1.00 33.47 195 ASP A C 1
ATOM 1620 O O . ASP A 1 195 ? -3.264 -18.825 -46.784 1.00 33.47 195 ASP A O 1
ATOM 1624 N N . ALA A 1 196 ? -4.356 -16.883 -46.980 1.00 36.53 196 ALA A N 1
ATOM 1625 C CA . ALA A 1 196 ? -5.667 -17.434 -46.614 1.00 36.53 196 ALA A CA 1
ATOM 1626 C C . ALA A 1 196 ? -6.371 -18.155 -47.784 1.00 36.53 196 ALA A C 1
ATOM 1628 O O . ALA A 1 196 ? -7.525 -18.542 -47.642 1.00 36.53 196 ALA A O 1
ATOM 1629 N N . ASP A 1 197 ? -5.684 -18.354 -48.912 1.00 39.31 197 ASP A N 1
ATOM 1630 C CA . ASP A 1 197 ? -6.225 -19.029 -50.098 1.00 39.31 197 ASP A CA 1
ATOM 1631 C C . ASP A 1 197 ? -5.726 -20.476 -50.267 1.00 39.31 197 ASP A C 1
ATOM 1633 O O . ASP A 1 197 ? -6.071 -21.130 -51.247 1.00 39.31 197 ASP A O 1
ATOM 1637 N N . SER A 1 198 ? -4.932 -21.021 -49.330 1.00 39.81 198 SER A N 1
ATOM 1638 C CA . SER A 1 198 ? -4.331 -22.355 -49.527 1.00 39.81 198 SER A CA 1
ATOM 1639 C C . SER A 1 198 ? -4.694 -23.450 -48.522 1.00 39.81 198 SER A C 1
ATOM 1641 O O . SER A 1 198 ? -4.393 -24.604 -48.811 1.00 39.81 198 SER A O 1
ATOM 1643 N N . LEU A 1 199 ? -5.369 -23.181 -47.392 1.00 40.00 199 LEU A N 1
ATOM 1644 C CA . LEU A 1 199 ? -5.666 -24.244 -46.404 1.00 40.00 199 LEU A CA 1
ATOM 1645 C C . LEU A 1 199 ? -7.008 -24.126 -45.658 1.00 40.00 199 LEU A C 1
ATOM 1647 O O . LEU A 1 199 ? -7.147 -24.591 -44.525 1.00 40.00 199 LEU A O 1
ATOM 1651 N N . SER A 1 200 ? -8.042 -23.603 -46.308 1.00 38.72 200 SER A N 1
ATOM 1652 C CA . SER A 1 200 ? -9.411 -23.925 -45.907 1.00 38.72 200 SER A CA 1
ATOM 1653 C C . SER A 1 200 ? -10.256 -24.188 -47.138 1.00 38.72 200 SER A C 1
ATOM 1655 O O . SER A 1 200 ? -10.531 -23.270 -47.905 1.00 38.72 200 SER A O 1
ATOM 1657 N N . GLU A 1 201 ? -10.753 -25.415 -47.281 1.00 44.62 201 GLU A N 1
ATOM 1658 C CA . GLU A 1 201 ? -12.044 -25.635 -47.933 1.00 44.62 201 GLU A CA 1
ATOM 1659 C C . GLU A 1 201 ? -13.127 -24.953 -47.074 1.00 44.62 201 GLU A C 1
ATOM 1661 O O . GLU A 1 201 ? -13.923 -25.589 -46.384 1.00 44.62 201 GLU A O 1
ATOM 1666 N N . GLU A 1 202 ? -13.110 -23.620 -47.024 1.00 46.88 202 GLU A N 1
ATOM 1667 C CA . GLU A 1 202 ? -14.175 -22.849 -46.412 1.00 46.88 202 GLU A CA 1
ATOM 1668 C C . GLU A 1 202 ? -15.354 -22.878 -47.385 1.00 46.88 202 GLU A C 1
ATOM 1670 O O . GLU A 1 202 ? -15.298 -22.398 -48.517 1.00 46.88 202 GLU A O 1
ATOM 1675 N N . ILE A 1 203 ? -16.446 -23.491 -46.943 1.00 49.06 203 ILE A N 1
ATOM 1676 C CA . ILE A 1 203 ? -17.740 -23.477 -47.618 1.00 49.06 203 ILE A CA 1
ATOM 1677 C C . ILE A 1 203 ? -18.248 -22.021 -47.607 1.00 49.06 203 ILE A C 1
ATOM 1679 O O . ILE A 1 203 ? -18.916 -21.583 -46.671 1.00 49.06 203 ILE A O 1
ATOM 1683 N N . ILE A 1 204 ? -17.907 -21.239 -48.640 1.00 49.78 204 ILE A N 1
ATOM 1684 C CA . ILE A 1 204 ? -18.367 -19.849 -48.789 1.00 49.78 204 ILE A CA 1
ATOM 1685 C C . ILE A 1 204 ? -19.787 -19.846 -49.371 1.00 49.78 204 ILE A C 1
ATOM 1687 O O . ILE A 1 204 ? -19.996 -20.081 -50.567 1.00 49.78 204 ILE A O 1
ATOM 1691 N N . ILE A 1 205 ? -20.778 -19.533 -48.532 1.00 50.47 205 ILE A N 1
ATOM 1692 C CA . ILE A 1 205 ? -22.161 -19.287 -48.964 1.00 50.47 205 ILE A CA 1
ATOM 1693 C C . ILE A 1 205 ? -22.221 -17.912 -49.637 1.00 50.47 205 ILE A C 1
ATOM 1695 O O . ILE A 1 205 ? -22.116 -16.887 -48.970 1.00 50.47 205 ILE A O 1
ATOM 1699 N N . ARG A 1 206 ? -22.407 -17.875 -50.964 1.00 59.59 206 ARG A N 1
ATOM 1700 C CA . ARG A 1 206 ? -22.432 -16.608 -51.723 1.00 59.59 206 ARG A CA 1
ATOM 1701 C C . ARG A 1 206 ? -23.800 -15.934 -51.756 1.00 59.59 206 ARG A C 1
ATOM 1703 O O . ARG A 1 206 ? -23.880 -14.713 -51.809 1.00 59.59 206 ARG A O 1
ATOM 1710 N N . SER A 1 207 ? -24.881 -16.711 -51.768 1.00 53.75 207 SER A N 1
ATOM 1711 C CA . SER A 1 207 ? -26.240 -16.163 -51.755 1.00 53.75 207 SER A CA 1
ATOM 1712 C C . SER A 1 207 ? -27.260 -17.184 -51.277 1.00 53.75 207 SER A C 1
ATOM 1714 O O . SER A 1 207 ? -27.141 -18.369 -51.603 1.00 53.75 207 SER A O 1
ATOM 1716 N N . ILE A 1 208 ? -28.301 -16.694 -50.608 1.00 56.00 208 ILE A N 1
ATOM 1717 C CA . ILE A 1 208 ? -29.480 -17.463 -50.212 1.00 56.00 208 ILE A CA 1
ATOM 1718 C C . ILE A 1 208 ? -30.666 -16.908 -50.997 1.00 56.00 208 ILE A C 1
ATOM 1720 O O . ILE A 1 208 ? -30.954 -15.714 -50.914 1.00 56.00 208 ILE A O 1
ATOM 1724 N N . LYS A 1 209 ? -31.328 -17.751 -51.791 1.00 60.44 209 LYS A N 1
ATOM 1725 C CA . LYS A 1 209 ? -32.535 -17.370 -52.540 1.00 60.44 209 LYS A CA 1
ATOM 1726 C C . LYS A 1 209 ? -33.608 -18.434 -52.400 1.00 60.44 209 LYS A C 1
ATOM 1728 O O . LYS A 1 209 ? -33.299 -19.624 -52.343 1.00 60.44 209 LYS A O 1
ATOM 1733 N N . THR A 1 210 ? -34.860 -18.003 -52.415 1.00 47.06 210 THR A N 1
ATOM 1734 C CA . THR A 1 210 ? -36.023 -18.891 -52.399 1.00 47.06 210 THR A CA 1
ATOM 1735 C C . THR A 1 210 ? -36.599 -18.962 -53.808 1.00 47.06 210 THR A C 1
ATOM 1737 O O . THR A 1 210 ? -37.007 -17.938 -54.349 1.00 47.06 210 THR A O 1
ATOM 1740 N N . ILE A 1 211 ? -36.614 -20.147 -54.419 1.00 56.41 211 ILE A N 1
ATOM 1741 C CA . ILE A 1 211 ? -37.191 -20.370 -55.755 1.00 56.41 211 ILE A CA 1
ATOM 1742 C C . ILE A 1 211 ? -38.237 -21.479 -55.623 1.00 56.41 211 ILE A C 1
ATOM 1744 O O . ILE A 1 211 ? -37.937 -22.554 -55.106 1.00 56.41 211 ILE A O 1
ATOM 1748 N N . GLY A 1 212 ? -39.484 -21.208 -56.022 1.00 49.69 212 GLY A N 1
ATOM 1749 C CA . GLY A 1 212 ? -40.582 -22.184 -55.934 1.00 49.69 212 GLY A CA 1
ATOM 1750 C C . GLY A 1 212 ? -40.882 -22.685 -54.511 1.00 49.69 212 GLY A C 1
ATOM 1751 O O . GLY A 1 212 ? -41.245 -23.843 -54.337 1.00 49.69 212 GLY A O 1
ATOM 1752 N N . GLY A 1 213 ? -40.669 -21.851 -53.483 1.00 55.00 213 GLY A N 1
ATOM 1753 C CA . GLY A 1 213 ? -40.916 -22.205 -52.075 1.00 55.00 213 GLY A CA 1
ATOM 1754 C C . GLY A 1 213 ? -39.805 -23.011 -51.386 1.00 55.00 213 GLY A C 1
ATOM 1755 O O . GLY A 1 213 ? -39.969 -23.390 -50.230 1.00 55.00 213 GLY A O 1
ATOM 1756 N N . LYS A 1 214 ? -38.664 -23.255 -52.047 1.00 53.31 214 LYS A N 1
ATOM 1757 C CA . LYS A 1 214 ? -37.507 -23.960 -51.465 1.00 53.31 214 LYS A CA 1
ATOM 1758 C C . LYS A 1 214 ? -36.298 -23.036 -51.339 1.00 53.31 214 LYS A C 1
ATOM 1760 O O . LYS A 1 214 ? -36.021 -22.244 -52.241 1.00 53.31 214 LYS A O 1
ATOM 1765 N N . ALA A 1 215 ? -35.582 -23.135 -50.217 1.00 52.69 215 ALA A N 1
ATOM 1766 C CA . ALA A 1 215 ? -34.343 -22.397 -49.992 1.00 52.69 215 ALA A CA 1
ATOM 1767 C C . ALA A 1 215 ? -33.193 -23.037 -50.786 1.00 52.69 215 ALA A C 1
ATOM 1769 O O . ALA A 1 215 ? -32.914 -24.230 -50.668 1.00 52.69 215 ALA A O 1
ATOM 1770 N N . THR A 1 216 ? -32.514 -22.227 -51.588 1.00 57.19 216 THR A N 1
ATOM 1771 C CA . THR A 1 216 ? -31.382 -22.629 -52.430 1.00 57.19 216 THR A CA 1
ATOM 1772 C C . THR A 1 216 ? -30.128 -21.905 -51.961 1.00 57.19 216 THR A C 1
ATOM 1774 O O . THR A 1 216 ? -30.138 -20.677 -51.821 1.00 57.19 216 THR A O 1
ATOM 1777 N N . LEU A 1 217 ? -29.052 -22.661 -51.726 1.00 53.00 217 LEU A N 1
ATOM 1778 C CA . LEU A 1 217 ? -27.735 -22.123 -51.393 1.00 53.00 217 LEU A CA 1
ATOM 1779 C C . LEU A 1 217 ? -26.819 -22.260 -52.603 1.00 53.00 217 LEU A C 1
ATOM 1781 O O . LEU A 1 217 ? -26.765 -23.307 -53.248 1.00 53.00 217 LEU A O 1
ATOM 1785 N N . LYS A 1 218 ? -26.077 -21.195 -52.899 1.00 51.34 218 LYS A N 1
ATOM 1786 C CA . LYS A 1 218 ? -25.030 -21.230 -53.919 1.00 51.34 218 LYS A CA 1
ATOM 1787 C C . LYS A 1 218 ? -23.666 -21.290 -53.238 1.00 51.34 218 LYS A C 1
ATOM 1789 O O . LYS A 1 218 ? -23.296 -20.356 -52.521 1.00 51.34 218 LYS A O 1
ATOM 1794 N N . LEU A 1 219 ? -22.963 -22.400 -53.449 1.00 47.16 219 LEU A N 1
ATOM 1795 C CA . LEU A 1 219 ? -21.658 -22.714 -52.870 1.00 47.16 219 LEU A CA 1
ATOM 1796 C C . LEU A 1 219 ? -20.639 -22.751 -54.009 1.00 47.16 219 LEU A C 1
ATOM 1798 O O . LEU A 1 219 ? -20.646 -23.660 -54.836 1.00 47.16 219 LEU A O 1
ATOM 1802 N N . GLY A 1 220 ? -19.807 -21.715 -54.102 1.00 60.75 220 GLY A N 1
ATOM 1803 C CA . GLY A 1 220 ? -18.899 -21.549 -55.241 1.00 60.75 220 GLY A CA 1
ATOM 1804 C C . GLY A 1 220 ? -19.640 -21.446 -56.587 1.00 60.75 220 GLY A C 1
ATOM 1805 O O . GLY A 1 220 ? -20.593 -20.673 -56.722 1.00 60.75 220 GLY A O 1
ATOM 1806 N N . SER A 1 221 ? -19.186 -22.198 -57.596 1.00 48.97 221 SER A N 1
ATOM 1807 C CA . SER A 1 221 ? -19.777 -22.250 -58.946 1.00 48.97 221 SER A CA 1
ATOM 1808 C C . SER A 1 221 ? -20.983 -23.192 -59.067 1.00 48.97 221 SER A C 1
ATOM 1810 O O . SER A 1 221 ? -21.733 -23.082 -60.038 1.00 48.97 221 SER A O 1
ATOM 1812 N N . ASN A 1 222 ? -21.225 -24.055 -58.074 1.00 44.22 222 ASN A N 1
ATOM 1813 C CA . ASN A 1 222 ? -22.295 -25.050 -58.098 1.00 44.22 222 ASN A CA 1
ATOM 1814 C C . ASN A 1 222 ? -23.528 -24.578 -57.306 1.00 44.22 222 ASN A C 1
ATOM 1816 O O . ASN A 1 222 ? -23.431 -23.969 -56.238 1.00 44.22 222 ASN A O 1
ATOM 1820 N N . THR A 1 223 ? -24.717 -24.868 -57.837 1.00 47.22 223 THR A N 1
ATOM 1821 C CA . THR A 1 223 ? -25.995 -24.590 -57.163 1.00 47.22 223 THR A CA 1
ATOM 1822 C C . THR A 1 223 ? -26.554 -25.900 -56.624 1.00 47.22 223 THR A C 1
ATOM 1824 O O . THR A 1 223 ? -26.849 -26.799 -57.407 1.00 47.22 223 THR A O 1
ATOM 1827 N N . THR A 1 224 ? -26.728 -26.009 -55.307 1.00 47.75 224 THR A N 1
ATOM 1828 C CA . THR A 1 224 ? -27.355 -27.173 -54.669 1.00 47.75 224 THR A CA 1
ATOM 1829 C C . THR A 1 224 ? -28.704 -26.788 -54.067 1.00 47.75 224 THR A C 1
ATOM 1831 O O . THR A 1 224 ? -28.849 -25.801 -53.342 1.00 47.75 224 THR A O 1
ATOM 1834 N N . VAL A 1 225 ? -29.734 -27.568 -54.400 1.00 44.09 225 VAL A N 1
ATOM 1835 C CA . VAL A 1 225 ? -31.087 -27.400 -53.859 1.00 44.09 225 VAL A CA 1
ATOM 1836 C C . VAL A 1 225 ? -31.154 -28.152 -52.535 1.00 44.09 225 VAL A C 1
ATOM 1838 O O . VAL A 1 225 ? -31.064 -29.378 -52.517 1.00 44.09 225 VAL A O 1
ATOM 1841 N N . LEU A 1 226 ? -31.306 -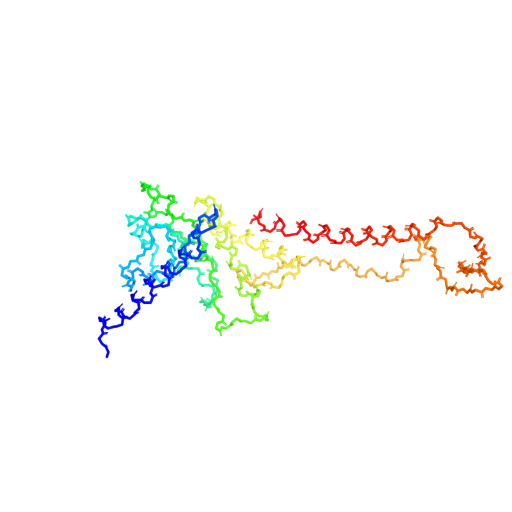27.435 -51.420 1.00 48.59 226 LEU A N 1
ATOM 1842 C CA . LEU A 1 226 ? -31.485 -28.072 -50.119 1.00 48.59 226 LEU A CA 1
ATOM 1843 C C . LEU A 1 226 ? -32.938 -28.530 -49.981 1.00 48.59 226 LEU A C 1
ATOM 1845 O O . LEU A 1 226 ? -33.842 -27.736 -49.722 1.00 48.59 226 LEU A O 1
ATOM 1849 N N . SER A 1 227 ? -33.165 -29.830 -50.166 1.00 37.69 227 SER A N 1
ATOM 1850 C CA . SER A 1 227 ? -34.407 -30.460 -49.727 1.00 37.69 227 SER A CA 1
ATOM 1851 C C . SER A 1 227 ? -34.377 -30.596 -48.205 1.00 37.69 227 SER A C 1
ATOM 1853 O O . SER A 1 227 ? -33.426 -31.109 -47.622 1.00 37.69 227 SER A O 1
ATOM 1855 N N . ILE A 1 228 ? -35.416 -30.064 -47.579 1.00 46.59 228 ILE A N 1
ATOM 1856 C CA . ILE A 1 228 ? -35.592 -29.858 -46.144 1.00 46.59 228 ILE A CA 1
ATOM 1857 C C . ILE A 1 228 ? -35.498 -31.185 -45.382 1.00 46.59 228 ILE A C 1
ATOM 1859 O O . ILE A 1 228 ? -36.359 -32.029 -45.586 1.00 46.59 228 ILE A O 1
ATOM 1863 N N . MET A 1 229 ? -34.554 -31.313 -44.442 1.00 34.22 229 MET A N 1
ATOM 1864 C CA . MET A 1 229 ? -34.772 -31.985 -43.150 1.00 34.22 229 MET A CA 1
ATOM 1865 C C . MET A 1 229 ? -33.843 -31.361 -42.092 1.00 34.22 229 MET A C 1
ATOM 1867 O O . MET A 1 229 ? -32.630 -31.490 -42.184 1.00 34.22 229 MET A O 1
ATOM 1871 N N . ASN A 1 230 ? -34.448 -30.618 -41.158 1.00 39.69 230 ASN A N 1
ATOM 1872 C CA . ASN A 1 230 ? -34.117 -30.185 -39.780 1.00 39.69 230 ASN A CA 1
ATOM 1873 C C . ASN A 1 230 ? -32.701 -30.262 -39.143 1.00 39.69 230 ASN A C 1
ATOM 1875 O O . ASN A 1 230 ? -32.546 -29.794 -38.017 1.00 39.69 230 ASN A O 1
ATOM 1879 N N . THR A 1 231 ? -31.651 -30.767 -39.785 1.00 41.78 231 THR A 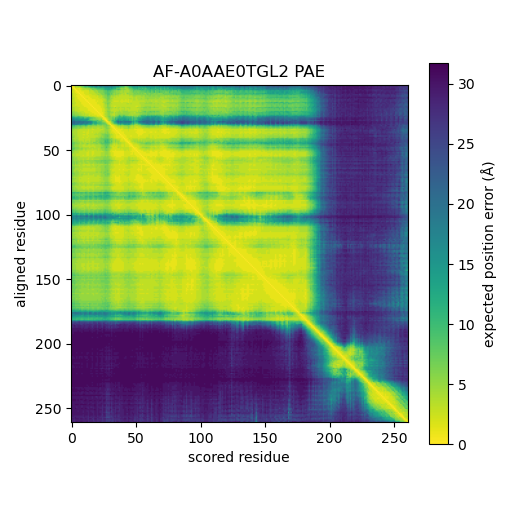N 1
ATOM 1880 C CA . THR A 1 231 ? -30.369 -31.075 -39.119 1.00 41.78 231 THR A CA 1
ATOM 1881 C C . THR A 1 231 ? -29.344 -29.935 -39.192 1.00 41.78 231 THR A C 1
ATOM 1883 O O . THR A 1 231 ? -28.518 -29.782 -38.296 1.00 41.78 231 THR A O 1
ATOM 1886 N N . VAL A 1 232 ? -29.397 -29.081 -40.222 1.00 44.41 232 VAL A N 1
ATOM 1887 C CA . VAL A 1 232 ? -28.332 -28.087 -40.495 1.00 44.41 232 VAL A CA 1
ATOM 1888 C C . VAL A 1 232 ? -28.420 -26.841 -39.598 1.00 44.41 232 VAL A C 1
ATOM 1890 O O . VAL A 1 232 ? -27.393 -26.275 -39.224 1.00 44.41 232 VAL A O 1
ATOM 1893 N N . ILE A 1 233 ? -29.624 -26.440 -39.176 1.00 45.91 233 ILE A N 1
ATOM 1894 C CA . ILE A 1 233 ? -29.820 -25.251 -38.321 1.00 45.91 233 ILE A CA 1
ATOM 1895 C C . ILE A 1 233 ? -29.208 -25.466 -36.924 1.00 45.91 233 ILE A C 1
ATOM 1897 O O . ILE A 1 233 ? -28.636 -24.543 -36.342 1.00 45.91 233 ILE A O 1
ATOM 1901 N N . ILE A 1 234 ? -29.243 -26.701 -36.416 1.00 44.88 234 ILE A N 1
ATOM 1902 C CA . ILE A 1 234 ? -28.719 -27.047 -35.088 1.00 44.88 234 ILE A CA 1
ATOM 1903 C C . ILE A 1 234 ? -27.183 -26.948 -35.056 1.00 44.88 234 ILE A C 1
ATOM 1905 O O . ILE A 1 234 ? -26.612 -26.450 -34.085 1.00 44.88 234 ILE A O 1
ATOM 1909 N N . VAL A 1 235 ? -26.501 -27.339 -36.138 1.00 46.16 235 VAL A N 1
ATOM 1910 C CA . VAL A 1 235 ? -25.028 -27.334 -36.202 1.00 46.16 235 VAL A CA 1
ATOM 1911 C C . VAL A 1 235 ? -24.467 -25.907 -36.249 1.00 46.16 235 VAL A C 1
ATOM 1913 O O . VAL A 1 235 ? -23.499 -25.602 -35.551 1.00 46.16 235 VAL A O 1
ATOM 1916 N N . ALA A 1 236 ? -25.106 -24.997 -36.994 1.00 49.06 236 ALA A N 1
ATOM 1917 C CA . ALA A 1 236 ? -24.690 -23.594 -37.048 1.00 49.06 236 ALA A CA 1
ATOM 1918 C C . ALA A 1 236 ? -24.886 -22.874 -35.698 1.00 49.06 236 ALA A C 1
ATOM 1920 O O . ALA A 1 236 ? -24.004 -22.132 -35.257 1.00 49.06 236 ALA A O 1
ATOM 1921 N N . GLY A 1 237 ? -25.999 -23.143 -35.003 1.00 46.66 237 GLY A N 1
ATOM 1922 C CA . GLY A 1 237 ? -26.265 -22.594 -33.670 1.00 46.66 237 GLY A CA 1
ATOM 1923 C C . GLY A 1 237 ? -25.268 -23.076 -32.609 1.00 46.66 237 GLY A C 1
ATOM 1924 O O . GLY A 1 237 ? -24.745 -22.272 -31.835 1.00 46.66 237 GLY A O 1
ATOM 1925 N N . LEU A 1 238 ? -24.932 -24.371 -32.612 1.00 48.12 238 LEU A N 1
ATOM 1926 C CA . LEU A 1 238 ? -23.967 -24.956 -31.671 1.00 48.12 238 LEU A CA 1
ATOM 1927 C C . LEU A 1 238 ? -22.539 -24.434 -31.881 1.00 48.12 238 LEU A C 1
ATOM 1929 O O . LEU A 1 238 ? -21.830 -24.185 -30.906 1.00 48.12 238 LEU A O 1
ATOM 1933 N N . LEU A 1 239 ? -22.121 -24.200 -33.128 1.00 50.19 239 LEU A N 1
ATOM 1934 C CA . LEU A 1 239 ? -20.806 -23.620 -33.427 1.00 50.19 239 LEU A CA 1
ATOM 1935 C C . LEU A 1 239 ? -20.698 -22.156 -32.980 1.00 50.19 239 LEU A C 1
ATOM 1937 O O . LEU A 1 239 ? -19.643 -21.737 -32.489 1.00 50.19 239 LEU A O 1
ATOM 1941 N N . LEU A 1 240 ? -21.784 -21.385 -33.096 1.00 49.88 240 LEU A N 1
ATOM 1942 C CA . LEU A 1 240 ? -21.829 -20.007 -32.607 1.00 49.88 240 LEU A CA 1
ATOM 1943 C C . LEU A 1 240 ? -21.745 -19.966 -31.073 1.00 49.88 240 LEU A C 1
ATOM 1945 O O . LEU A 1 240 ? -20.932 -19.227 -30.512 1.00 49.88 240 LEU A O 1
ATOM 1949 N N . LEU A 1 241 ? -22.514 -20.823 -30.396 1.00 52.78 241 LEU A N 1
ATOM 1950 C CA . LEU A 1 241 ? -22.498 -20.948 -28.937 1.00 52.78 241 LEU A CA 1
ATOM 1951 C C . LEU A 1 241 ? -21.142 -21.440 -28.417 1.00 52.78 241 LEU A C 1
ATOM 1953 O O . LEU A 1 241 ? -20.637 -20.896 -27.437 1.00 52.78 241 LEU A O 1
ATOM 1957 N N . TYR A 1 242 ? -20.496 -22.385 -29.105 1.00 61.44 242 TYR A N 1
ATOM 1958 C CA . TYR A 1 242 ? -19.145 -22.842 -28.772 1.00 61.44 242 TYR A CA 1
ATOM 1959 C C . TYR A 1 242 ? -18.108 -21.709 -28.868 1.00 61.44 242 TYR A C 1
ATOM 1961 O O . TYR A 1 242 ? -17.269 -21.552 -27.974 1.00 61.44 242 TYR A O 1
ATOM 1969 N N . LYS A 1 243 ? -18.182 -20.864 -29.909 1.00 54.59 243 LYS A N 1
ATOM 1970 C CA . LYS A 1 243 ? -17.306 -19.685 -30.046 1.00 54.59 243 LYS A CA 1
ATOM 1971 C C . LYS A 1 243 ? -17.533 -18.670 -28.918 1.00 54.59 243 LYS A C 1
ATOM 1973 O O . LYS A 1 243 ? -16.557 -18.152 -28.367 1.00 54.59 243 LYS A O 1
ATOM 1978 N N . ILE A 1 244 ? -18.787 -18.437 -28.525 1.00 62.66 244 ILE A N 1
ATOM 1979 C CA . ILE A 1 244 ? -19.141 -17.531 -27.419 1.00 62.66 244 ILE A CA 1
ATOM 1980 C C . ILE A 1 244 ? -18.632 -18.083 -26.078 1.00 62.66 244 ILE A C 1
ATOM 1982 O O . ILE A 1 244 ? -17.940 -17.370 -25.345 1.00 62.66 244 ILE A O 1
ATOM 1986 N N . PHE A 1 245 ? -18.870 -19.367 -25.787 1.00 50.47 245 PHE A N 1
ATOM 1987 C CA . PHE A 1 245 ? -18.414 -20.016 -24.552 1.00 50.47 245 PHE A CA 1
ATOM 1988 C C . PHE A 1 245 ? -16.887 -20.050 -24.432 1.00 50.47 245 PHE A C 1
ATOM 1990 O O . PHE A 1 245 ? -16.334 -19.803 -23.359 1.00 50.47 245 PHE A O 1
ATOM 1997 N N . ARG A 1 246 ? -16.169 -20.295 -25.535 1.00 53.25 246 ARG A N 1
ATOM 1998 C CA . ARG A 1 246 ? -14.698 -20.271 -25.554 1.00 53.25 246 ARG A CA 1
ATOM 1999 C C . ARG A 1 246 ? -14.134 -18.866 -25.312 1.00 53.25 246 ARG A C 1
ATOM 2001 O O . ARG A 1 246 ? -13.102 -18.736 -24.650 1.00 53.25 246 ARG A O 1
ATOM 2008 N N . SER A 1 247 ? -14.803 -17.826 -25.811 1.00 52.72 247 SER A N 1
ATOM 2009 C CA . SER A 1 247 ? -14.449 -16.424 -25.540 1.00 52.72 247 SER A CA 1
ATOM 2010 C C . SER A 1 247 ? -14.642 -16.074 -24.058 1.00 52.72 247 SER A C 1
ATOM 2012 O O . SER A 1 247 ? -13.746 -15.511 -23.424 1.00 52.72 247 SER A O 1
ATOM 2014 N N . TRP A 1 248 ? -15.757 -16.512 -23.466 1.00 43.12 248 TRP A N 1
ATOM 2015 C CA . TRP A 1 248 ? -16.056 -16.315 -22.045 1.00 43.12 248 TRP A CA 1
ATOM 2016 C C . TRP A 1 248 ? -15.104 -17.071 -21.111 1.00 43.12 248 TRP A C 1
ATOM 2018 O O . TRP A 1 248 ? -14.587 -16.488 -20.158 1.00 43.12 248 TRP A O 1
ATOM 2028 N N . ARG A 1 249 ? -14.780 -18.335 -21.415 1.00 40.50 249 ARG A N 1
ATOM 2029 C CA . ARG A 1 249 ? -13.857 -19.149 -20.604 1.00 40.50 249 ARG A CA 1
ATOM 2030 C C . ARG A 1 249 ? -12.460 -18.529 -20.517 1.00 40.50 249 ARG A C 1
ATOM 2032 O O . ARG A 1 249 ? -11.863 -18.545 -19.447 1.00 40.50 249 ARG A O 1
ATOM 2039 N N . ARG A 1 250 ? -11.965 -17.928 -21.609 1.00 47.66 250 ARG A N 1
ATOM 2040 C CA . ARG A 1 250 ? -10.673 -17.214 -21.632 1.00 47.66 250 ARG A CA 1
ATOM 2041 C C . ARG A 1 250 ? -10.676 -15.967 -20.741 1.00 47.66 250 ARG A C 1
ATOM 2043 O O . ARG A 1 250 ? -9.682 -15.726 -20.058 1.00 47.66 250 ARG A O 1
ATOM 2050 N N . LYS A 1 251 ? -11.786 -15.220 -20.702 1.00 46.75 251 LYS A N 1
ATOM 2051 C CA . LYS A 1 251 ? -11.950 -14.045 -19.825 1.00 46.75 251 LYS A CA 1
ATOM 2052 C C . LYS A 1 251 ? -12.082 -14.421 -18.343 1.00 46.75 251 LYS A C 1
ATOM 2054 O O . LYS A 1 251 ? -11.561 -13.710 -17.494 1.00 46.75 251 LYS A O 1
ATOM 2059 N N . TRP A 1 252 ? -12.697 -15.558 -18.017 1.00 34.69 252 TRP A N 1
ATOM 2060 C CA . TRP A 1 252 ? -12.834 -16.003 -16.623 1.00 34.69 252 TRP A CA 1
ATOM 2061 C C . TRP A 1 252 ? -11.535 -16.572 -16.033 1.00 34.69 252 TRP A C 1
ATOM 2063 O O . TRP A 1 252 ? -11.165 -16.233 -14.912 1.00 34.69 252 TRP A O 1
ATOM 2073 N N . THR A 1 253 ? -10.761 -17.341 -16.809 1.00 45.38 253 THR A N 1
ATOM 2074 C CA . THR A 1 253 ? -9.421 -17.798 -16.379 1.00 45.38 253 THR A CA 1
ATOM 2075 C C . THR A 1 253 ? -8.409 -16.660 -16.192 1.00 45.38 253 THR A C 1
ATOM 2077 O O . THR A 1 253 ? -7.377 -16.856 -15.553 1.00 45.38 253 THR A O 1
ATOM 2080 N N . PHE A 1 254 ? -8.683 -15.479 -16.759 1.00 44.50 254 PHE A N 1
ATOM 2081 C CA . PHE A 1 254 ? -7.861 -14.273 -16.632 1.00 44.50 254 PHE A CA 1
ATOM 2082 C C . PHE A 1 254 ? -8.033 -13.602 -15.257 1.00 44.50 254 PHE A C 1
ATOM 2084 O O . PHE A 1 254 ? -7.037 -13.221 -14.646 1.00 44.50 254 PHE A O 1
ATOM 2091 N N . LEU A 1 255 ? -9.255 -13.560 -14.714 1.00 37.41 255 LEU A N 1
ATOM 2092 C CA . LEU A 1 255 ? -9.527 -12.988 -13.387 1.00 37.41 255 LEU A CA 1
ATOM 2093 C C . LEU A 1 255 ? -9.001 -13.873 -12.246 1.00 37.41 255 LEU A C 1
ATOM 2095 O O . LEU A 1 255 ? -8.378 -13.376 -11.313 1.00 37.41 255 LEU A O 1
ATOM 2099 N N . SER A 1 256 ? -9.135 -15.198 -12.354 1.00 34.12 256 SER A N 1
ATOM 2100 C CA . SER A 1 256 ? -8.694 -16.130 -11.301 1.00 34.12 256 SER A CA 1
ATOM 2101 C C . SER A 1 256 ? -7.170 -16.260 -11.158 1.00 34.12 256 SER A C 1
ATOM 2103 O O . SER A 1 256 ? -6.687 -16.859 -10.198 1.00 34.12 256 SER A O 1
ATOM 2105 N N . ARG A 1 257 ? -6.395 -15.771 -12.138 1.00 39.12 257 ARG A N 1
ATOM 2106 C CA . ARG A 1 257 ? -4.927 -15.913 -12.186 1.00 39.12 257 ARG A CA 1
ATOM 2107 C C . ARG A 1 257 ? -4.183 -14.613 -11.865 1.00 39.12 257 ARG A C 1
ATOM 2109 O O . ARG A 1 257 ? -2.990 -14.677 -11.604 1.00 39.12 257 ARG A O 1
ATOM 2116 N N . MET A 1 258 ? -4.879 -13.471 -11.831 1.00 41.12 258 MET A N 1
ATOM 2117 C CA . MET A 1 258 ? -4.351 -12.213 -11.281 1.00 41.12 258 MET A CA 1
ATOM 2118 C C . MET A 1 258 ? -4.284 -12.218 -9.747 1.00 41.12 258 MET A C 1
ATOM 2120 O O . MET A 1 258 ? -3.455 -11.522 -9.188 1.00 41.12 258 MET A O 1
ATOM 2124 N N . GLN A 1 259 ? -5.082 -13.047 -9.068 1.00 33.81 259 GLN A N 1
ATOM 2125 C CA . GLN A 1 259 ? -5.033 -13.210 -7.605 1.00 33.81 259 GLN A CA 1
ATOM 2126 C C . GLN A 1 259 ? -3.917 -14.155 -7.113 1.00 33.81 259 GLN A C 1
ATOM 2128 O O . GLN A 1 259 ? -3.867 -14.477 -5.931 1.00 33.81 259 GLN A O 1
ATOM 2133 N N . ARG A 1 260 ? -3.065 -14.678 -8.005 1.00 31.81 260 ARG A N 1
ATOM 2134 C CA . ARG A 1 260 ? -2.112 -15.756 -7.682 1.00 31.81 260 ARG A CA 1
ATOM 2135 C C . ARG A 1 260 ? -0.699 -15.537 -8.245 1.00 31.81 260 ARG A C 1
ATOM 2137 O O . ARG A 1 260 ? -0.034 -16.511 -8.599 1.00 31.81 260 ARG A O 1
ATOM 2144 N N . VAL A 1 261 ? -0.2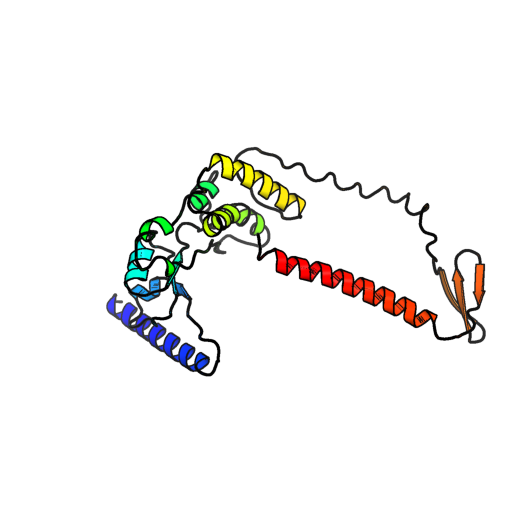66 -14.282 -8.375 1.00 36.47 261 VAL A N 1
ATOM 2145 C CA . VAL A 1 261 ? 1.100 -13.903 -8.788 1.00 36.47 261 VAL A CA 1
ATOM 2146 C C . VAL A 1 261 ? 1.652 -12.873 -7.826 1.00 36.47 261 VAL A C 1
ATOM 2148 O O . VAL A 1 261 ? 0.892 -11.927 -7.534 1.00 36.47 261 VAL A O 1
#

Solvent-accessible surface area (backbone atoms only — not comparable to full-atom values): 15737 Å² total; per-residue (Å²): 134,59,71,67,57,56,36,52,55,49,11,52,48,45,44,49,52,55,49,55,55,46,63,75,41,68,88,43,95,62,90,80,67,51,78,41,60,50,65,50,80,78,35,35,81,62,76,68,70,72,30,30,36,33,37,55,82,60,61,56,67,53,56,46,59,43,28,76,73,58,30,32,32,33,43,30,43,79,31,51,56,56,73,74,65,93,78,71,58,39,64,62,34,36,68,56,70,56,62,79,73,29,70,89,43,97,49,46,82,28,58,74,52,65,49,74,41,68,66,60,92,88,48,47,89,88,46,41,48,35,56,44,28,50,43,50,53,27,42,51,46,52,76,70,47,62,84,85,73,66,60,61,71,64,46,51,56,53,49,49,57,48,46,40,52,41,44,68,73,70,45,68,55,38,76,72,68,77,95,79,84,62,88,64,69,72,70,71,63,79,63,70,88,72,67,81,80,77,83,65,98,67,86,54,78,75,49,81,49,73,60,95,89,36,58,31,47,29,48,77,95,47,78,50,79,57,79,89,72,90,60,67,67,56,55,58,52,50,54,53,50,50,54,52,51,55,55,50,52,57,57,53,60,51,61,71,50,65,82,70,117

Sequence (261 aa):
MSKDYIQSVIGYYFDRLTKDLKELTQNQSTGRSFIMWEDVVKYANAIPRDSIIQVWMNKQNYVQQLNEKGYRTIYSSCWYLDHSKYGVQWSEYYLCDPSPYFYESAEKDKLLGGEACLWSEYVENDNLMTMLWPRASAVAERLWSAKTTRDINSAGRRLQEHKCRMMRRGFNVGYTSGPDYCLRPLKAKESYKDDADSLSEEIIIRSIKTIGGKATLKLGSNTTVLSIMNTVIIVAGLLLLYKIFRSWRRKWTFLSRMQRV

Mean predicted aligned error: 15.29 Å

pLDDT: mean 77.0, std 21.32, range [31.81, 98.31]

Organism: NCBI:txid2493646

Foldseek 3Di:
DDPVVQLVVQQVVVVVVVVVVCVVCVPPPDDDEAEEECVCVVRHPDDPLRHEYEYAQDALLVCVVVLVVRAAYAYENQQALLPDDPFACLLSLLQDDSQVNDVVPPRSVSHPYYDRDHDPPPDDPVCPQASCPPSVVSRVCNRPDDVPPNDVVVVLVVSVVVRLVCVLVVGDYHDRHPDDDRPHPPPPPVPPPPPVPPPDPPQDFPDWDADPNFIWTDGPPDTDTDDDDDDPVVVVVVVVVVVVVVVVVVVVVVVVCVVPD

Nearest PDB structures (foldseek):
  2gk1-assembly1_I  TM=9.213E-01  e=1.243E-14  Homo sapiens
  2gjx-assembly1_A  TM=9.137E-01  e=1.417E-14  Homo sapiens
  1np0-assembly1_D  TM=8.155E-01  e=6.473E-15  Homo sapiens
  2gjx-assembly1_B  TM=9.309E-01  e=4.222E-13  Homo sapiens
  2gjx-assembly2_C  TM=8.925E-01  e=2.059E-13  Homo sapiens

Secondary structure (DSSP, 8-state):
--HHHHHHHHHHHHHHHHHHHHHHHHTSSS----EEETTHHHH-S---TT-EEEESSS-THHHHHHHHTT-EEEE-TT-BSSS--SS--HHHHHH--SGGGTTTSTTGGGEEEE--B--STT--TTTHHHHHTTHHHHHHHHHHS-TT---HHHHHHHHHHHHHHHHHTT-----SSSS-------------TT-TTSS-----EEEEEEETTEEEEEETTEEEE----SSHHHHHHHHHHHHHHHHHHHHHHHHHHHTT-

Radius of gyration: 29.79 Å; Cα contacts (8 Å, |Δi|>4): 280; chains: 1; bounding box: 61×59×81 Å